Protein 2V8F (pdb70)

B-factor: mean 19.5, std 10.78, range [5.49, 70.51]

Radius of gyration: 21.25 Å; Cα contacts (8 Å, |Δi|>4): 625; chains: 3; bounding box: 48×54×52 Å

InterPro domains:
  IPR005454 Profilin1/2/3, vertebrate [PR01639] (3-19)
  IPR005454 Profilin1/2/3, vertebrate [PR01639] (32-47)
  IPR005454 Profilin1/2/3, vertebrate [PR01639] (53-67)
  IPR005454 Profilin1/2/3, vertebrate [PR01639] (70-83)
  IPR005454 Profilin1/2/3, vertebrate [PR01639] (86-95)
  IPR005454 Profilin1/2/3, vertebrate [PR01639] (114-127)
  IPR005455 Profilin, eukaryotic type [PR00392] (4-13)
  IPR005455 Profilin, eukaryotic type [PR00392] (63-77)
  IPR005455 Profilin, eukaryotic type [PR00392] (109-122)
  IPR005455 Profilin, eukaryotic type [PR00392] (122-139)
  IPR005455 Profilin, eukaryotic type [SM00392] (2-140)
  IPR005455 Profilin, eukaryotic type [cd00148] (3-140)
  IPR027310 Profilin conserved site [PS00414] (1-9)
  IPR036140 Profilin superfamily [SSF55770] (2-140)
  IPR048278 Profilin [PF00235] (3-140)

GO terms:
  GO:2000300 regulation of synaptic vesicle exocytosis (P, IMP)
  GO:0030838 positive regulation of actin filament polymerization (P, IMP)
  GO:0005515 protein binding (F, IPI)
  GO:0005829 cytosol (C, TAS)
  GO:0010633 negative regulation of epithelial cell migration (P, IMP)
  GO:1900028 negative regulation of ruffle assembly (P, IMP)
  GO:0051496 positive regulation of stress fiber assembly (P, IMP)
  GO:0098978 glutamatergic synapse (C, IDA)
  GO:0050804 modulation of chemical synaptic transmission (P, IDA)
  GO:0098885 modification of postsynaptic actin cytoskeleton (P, IDA)
  GO:0099140 presynaptic actin cytoskeleton organization (P, IDA)
  GO:0098685 Schaffer collateral - CA1 synapse (C, IDA)
  GO:0098793 presynapse (C, IDA)
  GO:0098794 postsynapse (C, IDA)
  GO:0099140 presynaptic actin cytoskeleton organization (P, EXP)
  GO:0099171 presynaptic modulation of chemical synaptic transmission (P, IDA)
  GO:0098978 glutamatergic synapse (C, IMP)
  GO:0050804 modulation of chemical synaptic transmission (P, IMP)
  GO:0098885 modification of postsynaptic actin cytoskeleton (P, IMP)
  GO:0099140 presynaptic actin cytoskeleton organization (P, IMP)

CATH classification: 3.30.450.30

Secondary structure (DSSP, 8-state):
-TTHHHHHHHHTT---EEEEEE-SSS-SEEEE-TTSSGGG--HHHHHHHHSS-SSHHHHH-EEETTEEEEEEEEETTSTTT-EEEEEE---SSS---EEEEEE-SSEEEEEEPPTT--HHHHHHHHHHHHHHHHHTT-/-TTHHHHHHHHTT---EEEEEE-SSS-SEEEE-TTSSGGG--HHHHHHHHSS--SHHHHH-EEETTEEEEEEEEETTSTTT-EEEEEEPPSSSPPP-EEEEEE-SSEEEEEEPPTT--HHHHHHHHHHHHHHHHHTT-/-PPPPP--PPPPPPP-

Foldseek 3Di:
DPCVVVFCVLPVVVQAKKFKAFQPPSGGTDDMDPPDLQNQADSVLSCVLDDPDPDVCQVPPGDGSNFGKHWDADCLVPPPQNKTKIKTDDPDHDAIWIWMWHAADTIIIIDIGDGPRDCPVRSVSRRVVNVVVNVVVD/DPCVVVFCVLPPVPQQKKFKAWLPPRGGTPDMDPPDQQNQADSVQSCVLPDPDPPPCQVVPGDTSNFGKHWPDDCLVPPPQNKTKMKTDDDPPPFIWIWMWHAAPTIIIIDIGDGPDDRPVNSVSRRVVSVVVNVVVD/DDDDDDPDDDDDDDDD

Solvent-accessible surface area: 13786 Å² total

Structure (mmCIF, N/CA/C/O backbone):
data_2V8F
#
_entry.id   2V8F
#
_cell.length_a   38.380
_cell.length_b   37.270
_cell.length_c   88.750
_cell.angle_alpha   90.00
_cell.angle_beta   98.58
_cell.angle_gamma   90.00
#
_symmetry.space_group_name_H-M   'P 1 21 1'
#
loop_
_entity.id
_entity.type
_entity.pdbx_description
1 polymer PROFILIN-2
2 polymer 'PROTEIN DIAPHANOUS HOMOLOG 1'
3 non-polymer 'SULFATE ION'
4 non-polymer 'SODIUM ION'
5 non-polymer GLYCEROL
6 non-polymer 'ISOPROPYL ALCOHOL'
7 water water
#
loop_
_atom_site.group_PDB
_atom_site.id
_atom_site.type_symbol
_atom_site.label_atom_id
_atom_site.label_alt_id
_atom_site.label_comp_id
_atom_site.label_asym_id
_atom_site.label_entity_id
_atom_site.label_seq_id
_atom_site.pdbx_PDB_ins_code
_atom_site.Cartn_x
_atom_site.Cartn_y
_atom_site.Cartn_z
_atom_site.occupancy
_atom_site.B_iso_or_equiv
_atom_site.auth_seq_id
_atom_site.auth_comp_id
_atom_site.auth_asym_id
_atom_site.auth_atom_id
_atom_site.pdbx_PDB_model_num
ATOM 1 N N A ALA A 1 2 ? -5.515 -18.410 55.983 0.80 33.05 1 ALA A N 1
ATOM 2 N N B ALA A 1 2 ? -7.601 -19.453 55.233 0.20 27.03 1 ALA A N 1
ATOM 3 C CA A ALA A 1 2 ? -6.924 -18.172 55.736 0.80 30.13 1 ALA A CA 1
ATOM 4 C CA B ALA A 1 2 ? -7.888 -18.448 54.224 0.20 26.57 1 ALA A CA 1
ATOM 5 C C A ALA A 1 2 ? -7.331 -16.722 55.995 0.80 28.65 1 ALA A C 1
ATOM 6 C C B ALA A 1 2 ? -8.969 -17.458 54.668 0.20 25.56 1 ALA A C 1
ATOM 7 O O A ALA A 1 2 ? -6.596 -16.067 56.723 0.80 26.07 1 ALA A O 1
ATOM 8 O O B ALA A 1 2 ? -10.137 -17.613 54.306 0.20 23.97 1 ALA A O 1
ATOM 11 N N . GLY A 1 3 ? -8.520 -16.470 55.428 1.00 26.55 2 GLY A N 1
ATOM 12 C CA . GLY A 1 3 ? -9.262 -15.257 55.751 1.00 23.79 2 GLY A CA 1
ATOM 13 C C . GLY A 1 3 ? -9.603 -15.194 57.215 1.00 19.66 2 GLY A C 1
ATOM 14 O O . GLY A 1 3 ? -9.956 -14.137 57.740 1.00 19.11 2 GLY A O 1
ATOM 15 N N . TRP A 1 4 ? -9.565 -16.317 57.915 1.00 16.55 3 TRP A N 1
ATOM 16 C CA . TRP A 1 4 ? -9.852 -16.237 59.335 1.00 13.51 3 TRP A CA 1
ATOM 17 C C . TRP A 1 4 ? -8.753 -15.491 60.066 1.00 13.01 3 TRP A C 1
ATOM 18 O O . TRP A 1 4 ? -8.959 -15.015 61.189 1.00 14.16 3 TRP A O 1
ATOM 29 N N . GLN A 1 5 ? -7.575 -15.327 59.480 1.00 14.94 4 GLN A N 1
ATOM 30 C CA . GLN A 1 5 ? -6.544 -14.526 60.171 1.00 15.75 4 GLN A CA 1
ATOM 31 C C . GLN A 1 5 ? -6.988 -13.084 60.365 1.00 14.10 4 GLN A C 1
ATOM 32 O O . GLN A 1 5 ? -6.526 -12.437 61.326 1.00 14.32 4 GLN A O 1
ATOM 43 N N . SER A 1 6 ? -7.853 -12.579 59.501 1.00 14.43 5 SER A N 1
ATOM 44 C CA . SER A 1 6 ? -8.370 -11.219 59.706 1.00 15.63 5 SER A CA 1
ATOM 45 C C . SER A 1 6 ? -9.139 -11.079 61.009 1.00 13.41 5 SER A C 1
ATOM 46 O O . SER A 1 6 ? -9.200 -10.003 61.617 1.00 14.96 5 SER A O 1
ATOM 51 N N . TYR A 1 7 ? -9.762 -12.196 61.434 1.00 13.01 6 TYR A N 1
ATOM 52 C CA . TYR A 1 7 ? -10.456 -12.157 62.736 1.00 12.55 6 TYR A CA 1
ATOM 53 C C . TYR A 1 7 ? -9.478 -12.091 63.888 1.00 11.11 6 TYR A C 1
ATOM 54 O O . TYR A 1 7 ? -9.725 -11.381 64.868 1.00 12.59 6 TYR A O 1
ATOM 63 N N . VAL A 1 8 ? -8.386 -12.830 63.777 1.00 11.52 7 VAL A N 1
ATOM 64 C CA . VAL A 1 8 ? -7.306 -12.668 64.755 1.00 10.93 7 VAL A CA 1
ATOM 65 C C . VAL A 1 8 ? -6.811 -11.243 64.769 1.00 11.76 7 VAL A C 1
ATOM 66 O O . VAL A 1 8 ? -6.615 -10.685 65.866 1.00 12.26 7 VAL A O 1
ATOM 70 N N . ASP A 1 9 ? -6.581 -10.688 63.588 1.00 12.28 8 ASP A N 1
ATOM 71 C CA . ASP A 1 9 ? -6.120 -9.284 63.507 1.00 13.71 8 ASP A CA 1
ATOM 72 C C . ASP A 1 9 ? -7.051 -8.350 64.280 1.00 13.62 8 ASP A C 1
ATOM 73 O O . ASP A 1 9 ? -6.628 -7.465 65.001 1.00 14.21 8 ASP A O 1
ATOM 78 N N . ASN A 1 10 ? -8.343 -8.523 64.067 1.00 14.16 9 ASN A N 1
ATOM 79 C CA . ASN A 1 10 ? -9.352 -7.670 64.668 1.00 15.06 9 ASN A CA 1
ATOM 80 C C . ASN A 1 10 ? -9.276 -7.792 66.184 1.00 14.34 9 ASN A C 1
ATOM 81 O O . ASN A 1 10 ? -9.292 -6.811 66.913 1.00 16.32 9 ASN A O 1
ATOM 86 N N . LEU A 1 11 ? -9.135 -9.023 66.663 1.00 12.64 10 LEU A N 1
ATOM 87 C CA . LEU A 1 11 ? -9.115 -9.243 68.120 1.00 13.31 10 LEU A CA 1
ATOM 88 C C . LEU A 1 11 ? -7.858 -8.674 68.752 1.00 14.10 10 LEU A C 1
ATOM 89 O O . LEU A 1 11 ? -7.835 -8.392 69.948 1.00 18.13 10 LEU A O 1
ATOM 94 N N . MET A 1 12 ? -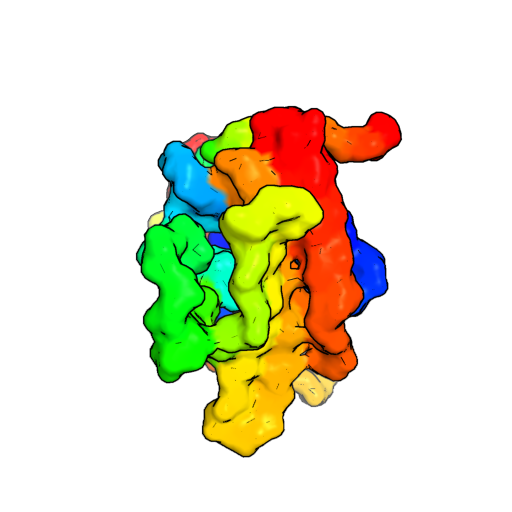6.788 -8.567 67.980 1.00 13.02 11 MET A N 1
ATOM 95 C CA . MET A 1 12 ? -5.516 -8.026 68.444 1.00 13.01 11 MET A CA 1
ATOM 96 C C . MET A 1 12 ? -5.393 -6.509 68.276 1.00 13.20 11 MET A C 1
ATOM 97 O O . MET A 1 12 ? -4.428 -5.938 68.764 1.00 15.13 11 MET A O 1
ATOM 102 N N . CYS A 1 13 ? -6.300 -5.878 67.551 1.00 15.26 12 CYS A N 1
ATOM 103 C CA . CYS A 1 13 ? -5.987 -4.512 67.139 1.00 17.95 12 CYS A CA 1
ATOM 104 C C . CYS A 1 13 ? -5.919 -3.518 68.281 1.00 21.48 12 CYS A C 1
ATOM 105 O O . CYS A 1 13 ? -5.223 -2.514 68.089 1.00 23.92 12 CYS A O 1
ATOM 110 N N . ASP A 1 14 ? -6.599 -3.768 69.397 1.00 20.88 13 ASP A N 1
ATOM 111 C CA . ASP A 1 14 ? -6.643 -2.715 70.425 1.00 24.48 13 ASP A CA 1
ATOM 112 C C . ASP A 1 14 ? -5.412 -2.712 71.319 1.00 24.38 13 ASP A C 1
ATOM 113 O O . ASP A 1 14 ? -5.310 -1.905 72.251 1.00 27.74 13 ASP A O 1
ATOM 118 N N . GLY A 1 15 ? -4.464 -3.605 71.082 1.00 24.92 14 GLY A N 1
ATOM 119 C CA . GLY A 1 15 ? -3.250 -3.705 71.844 1.00 25.92 14 GLY A CA 1
ATOM 120 C C . GLY A 1 15 ? -3.418 -4.325 73.215 1.00 25.51 14 GLY A C 1
ATOM 121 O O . GLY A 1 15 ? -2.436 -4.376 73.972 1.00 29.05 14 GLY A O 1
ATOM 122 N N . CYS A 1 16 ? -4.616 -4.813 73.585 1.00 23.72 15 CYS A N 1
ATOM 123 C CA . CYS A 1 16 ? -4.727 -5.362 74.947 1.00 24.30 15 CYS A CA 1
ATOM 124 C C . CYS A 1 16 ? -4.542 -6.867 75.005 1.00 19.23 15 CYS A C 1
ATOM 125 O O . CYS A 1 16 ? -4.481 -7.398 76.104 1.00 20.68 15 CYS A O 1
ATOM 138 N N . GLN A 1 18 ? -2.459 -10.471 74.028 1.00 15.59 17 GLN A N 1
ATOM 139 C CA . GLN A 1 18 ? -1.215 -11.149 73.732 1.00 16.62 17 GLN A CA 1
ATOM 140 C C . GLN A 1 18 ? -1.377 -12.158 72.605 1.00 14.89 17 GLN A C 1
ATOM 141 O O . GLN A 1 18 ? -0.461 -12.382 71.826 1.00 16.90 17 GLN A O 1
ATOM 152 N N . GLU A 1 19 ? -2.547 -12.758 72.488 1.00 12.77 18 GLU A N 1
ATOM 153 C CA . GLU A 1 19 ? -2.875 -13.671 71.404 1.00 12.50 18 GLU A CA 1
ATOM 154 C C . GLU A 1 19 ? -4.384 -13.819 71.244 1.00 12.11 18 GLU A C 1
ATOM 155 O O . GLU A 1 19 ? -5.145 -13.465 72.151 1.00 13.29 18 GLU A O 1
ATOM 161 N N . ALA A 1 20 ? -4.771 -14.325 70.095 1.00 10.60 19 ALA A N 1
ATOM 162 C CA . ALA A 1 20 ? -6.182 -14.577 69.777 1.00 9.93 19 ALA A CA 1
ATOM 163 C C . ALA A 1 20 ? -6.255 -15.761 68.839 1.00 10.55 19 ALA A C 1
ATOM 164 O O . ALA A 1 20 ? -5.287 -16.114 68.176 1.00 10.73 19 ALA A O 1
ATOM 166 N N . ALA A 1 21 ? -7.422 -16.377 68.779 1.00 9.79 20 ALA A N 1
ATOM 167 C CA . ALA A 1 21 ? -7.616 -17.512 67.905 1.00 9.71 20 ALA A CA 1
ATOM 168 C C . ALA A 1 21 ? -9.089 -17.731 67.569 1.00 9.14 20 ALA A C 1
ATOM 169 O O . ALA A 1 21 ? -9.967 -17.387 68.352 1.00 9.71 20 ALA A O 1
ATOM 171 N N . ILE A 1 22 ? -9.306 -18.312 66.408 1.00 8.79 21 ILE A N 1
ATOM 172 C CA . ILE A 1 22 ? -10.563 -18.871 65.973 1.00 8.60 21 ILE A CA 1
ATOM 173 C C . ILE A 1 22 ? -10.394 -20.364 65.873 1.00 8.16 21 ILE A C 1
ATOM 174 O O . ILE A 1 22 ? -9.489 -20.851 65.197 1.00 8.76 21 ILE A O 1
ATOM 179 N N . VAL A 1 23 ? -11.254 -21.122 66.552 1.00 8.15 22 VAL A N 1
ATOM 180 C CA . VAL A 1 23 ? -11.098 -22.556 66.731 1.00 7.64 22 VAL A CA 1
ATOM 181 C C . VAL A 1 23 ? -12.424 -23.257 66.459 1.00 8.37 22 VAL A C 1
ATOM 182 O O . VAL A 1 23 ? -13.404 -22.972 67.159 1.00 9.72 22 VAL A O 1
ATOM 186 N N . GLY A 1 24 ? -12.498 -24.176 65.495 1.00 8.83 23 GLY A N 1
ATOM 187 C CA . GLY A 1 24 ? -13.699 -24.925 65.296 1.00 8.52 23 GLY A CA 1
ATOM 188 C C . GLY A 1 24 ? -13.921 -25.879 66.485 1.00 8.34 23 GLY A C 1
ATOM 189 O O . GLY A 1 24 ? -12.970 -26.390 67.047 1.00 9.76 23 GLY A O 1
ATOM 190 N N . TYR A 1 25 ? -15.211 -26.149 66.750 1.00 8.73 24 TYR A N 1
ATOM 191 C CA . TYR A 1 25 ? -15.477 -27.113 67.816 1.00 9.63 24 TYR A CA 1
ATOM 192 C C . TYR A 1 25 ? -16.438 -28.227 67.389 1.00 9.97 24 TYR A C 1
ATOM 193 O O . TYR A 1 25 ? -16.820 -29.040 68.243 1.00 10.60 24 TYR A O 1
ATOM 202 N N . CYS A 1 26 ? -16.815 -28.261 66.122 1.00 8.41 25 CYS A N 1
ATOM 203 C CA . CYS A 1 26 ? -17.785 -29.229 65.610 1.00 9.45 25 CYS A CA 1
ATOM 204 C C . CYS A 1 26 ? -17.082 -30.309 64.788 1.00 8.91 25 CYS A C 1
ATOM 205 O O . CYS A 1 26 ? -16.379 -31.161 65.361 1.00 11.99 25 CYS A O 1
ATOM 208 N N . ASP A 1 27 ? -17.241 -30.325 63.467 1.00 9.69 26 ASP A N 1
ATOM 209 C CA . ASP A 1 27 ? -16.547 -31.316 62.643 1.00 10.79 26 ASP A CA 1
ATOM 210 C C . ASP A 1 27 ? -15.091 -30.897 62.449 1.00 10.22 26 ASP A C 1
ATOM 211 O O . ASP A 1 27 ? -14.211 -31.736 62.580 1.00 12.39 26 ASP A O 1
ATOM 216 N N . ALA A 1 28 ? -14.862 -29.643 62.115 1.00 9.94 27 ALA A N 1
ATOM 217 C CA . ALA A 1 28 ? -13.515 -29.097 61.873 1.00 9.87 27 ALA A CA 1
ATOM 218 C C . ALA A 1 28 ? -12.977 -28.654 63.234 1.00 9.05 27 ALA A C 1
ATOM 219 O O . ALA A 1 28 ? -12.725 -27.484 63.456 1.00 8.98 27 ALA A O 1
ATOM 221 N N . LYS A 1 29 ? -12.841 -29.615 64.119 1.00 10.29 28 LYS A N 1
ATOM 222 C CA . LYS A 1 29 ? -12.573 -29.417 65.531 1.00 9.82 28 LYS A CA 1
ATOM 223 C C . LYS A 1 29 ? -11.047 -29.305 65.738 1.00 8.94 28 LYS A C 1
ATOM 224 O O . LYS A 1 29 ? -10.363 -30.243 66.102 1.00 10.91 28 LYS A O 1
ATOM 230 N N . TYR A 1 30 ? -10.565 -28.122 65.449 1.00 9.19 29 TYR A N 1
ATOM 231 C CA . TYR A 1 30 ? -9.129 -27.798 65.483 1.00 8.46 29 TYR A CA 1
ATOM 232 C C . TYR A 1 30 ? -9.001 -26.295 65.272 1.00 7.92 29 TYR A C 1
ATOM 233 O O . TYR A 1 30 ? -9.915 -25.593 64.902 1.00 8.85 29 TYR A O 1
ATOM 242 N N . VAL A 1 31 ? -7.823 -25.778 65.514 1.00 8.67 30 VAL A N 1
ATOM 243 C CA . VAL A 1 31 ? -7.510 -24.376 65.319 1.00 7.96 30 VAL A CA 1
ATOM 244 C C . VAL A 1 31 ? -7.681 -24.013 63.842 1.00 8.11 30 VAL A C 1
ATOM 245 O O . VAL A 1 31 ? -7.148 -24.677 62.962 1.00 9.43 30 VAL A O 1
ATOM 249 N N . TRP A 1 32 ? -8.411 -22.896 63.584 1.00 8.79 31 TRP A N 1
ATOM 250 C CA . TRP A 1 32 ? -8.543 -22.384 62.255 1.00 8.45 31 TRP A CA 1
ATOM 251 C C . TRP A 1 32 ? -7.556 -21.257 61.963 1.00 8.53 31 TRP A C 1
ATOM 252 O O . TRP A 1 32 ? -7.033 -21.191 60.888 1.00 10.66 31 TRP A O 1
ATOM 263 N N . ALA A 1 33 ? -7.361 -20.403 62.936 1.00 9.32 32 ALA A N 1
ATOM 264 C CA . ALA A 1 33 ? -6.390 -19.292 62.795 1.00 8.83 32 ALA A CA 1
ATOM 265 C C . ALA A 1 33 ? -5.986 -18.919 64.226 1.00 9.25 32 ALA A C 1
ATOM 266 O O . ALA A 1 33 ? -6.812 -18.910 65.131 1.00 10.84 32 ALA A O 1
ATOM 268 N N . ALA A 1 34 ? -4.734 -18.583 64.428 1.00 9.43 33 ALA A N 1
ATOM 269 C CA . ALA A 1 34 ? -4.257 -18.147 65.722 1.00 9.07 33 ALA A CA 1
ATOM 270 C C . ALA A 1 34 ? -3.003 -17.294 65.609 1.00 9.41 33 ALA A C 1
ATOM 271 O O . ALA A 1 34 ? -2.266 -17.411 64.636 1.00 11.51 33 ALA A O 1
ATOM 273 N N . THR A 1 35 ? -2.767 -16.472 66.596 1.00 9.84 34 THR A N 1
ATOM 274 C CA . THR A 1 35 ? -1.488 -15.782 66.768 1.00 10.79 34 THR A CA 1
ATOM 275 C C . THR A 1 35 ? -0.344 -16.769 66.742 1.00 11.83 34 THR A C 1
ATOM 276 O O . THR A 1 35 ? -0.404 -17.778 67.409 1.00 13.50 34 THR A O 1
ATOM 280 N N . ALA A 1 36 ? 0.685 -16.529 65.946 1.00 15.00 35 ALA A N 1
ATOM 281 C CA . ALA A 1 36 ? 1.844 -17.411 65.888 1.00 20.64 35 ALA A CA 1
ATOM 282 C C . ALA A 1 36 ? 2.613 -17.305 67.193 1.00 21.94 35 ALA A C 1
ATOM 283 O O . ALA A 1 36 ? 2.745 -16.177 67.699 1.00 22.75 35 ALA A O 1
ATOM 285 N N . GLY A 1 37 ? 3.059 -18.418 67.725 1.00 24.38 36 GLY A N 1
ATOM 286 C CA . GLY A 1 37 ? 4.044 -18.445 68.796 1.00 26.92 36 GLY A CA 1
ATOM 287 C C . GLY A 1 37 ? 3.404 -18.448 70.171 1.00 30.92 36 GLY A C 1
ATOM 288 O O . GLY A 1 37 ? 4.165 -18.454 71.140 1.00 36.84 36 GLY A O 1
ATOM 289 N N . GLY A 1 38 ? 2.082 -18.432 70.169 1.00 28.75 37 GLY A N 1
ATOM 290 C CA . GLY A 1 38 ? 1.263 -18.474 71.358 1.00 28.26 37 GLY A CA 1
ATOM 291 C C . GLY A 1 38 ? 0.890 -19.887 71.770 1.00 24.36 37 GLY A C 1
ATOM 292 O O . GLY A 1 38 ? 1.238 -20.863 71.086 1.00 30.44 37 GLY A O 1
ATOM 293 N N . VAL A 1 39 ? 0.218 -19.966 72.912 1.00 18.64 38 VAL A N 1
ATOM 294 C CA . VAL A 1 39 ? -0.295 -21.284 73.280 1.00 18.71 38 VAL A CA 1
ATOM 295 C C . VAL A 1 39 ? -1.527 -21.652 72.462 1.00 15.07 38 VAL A C 1
ATOM 296 O O . VAL A 1 39 ? -1.758 -22.835 72.253 1.00 15.83 38 VAL A O 1
ATOM 300 N N . PHE A 1 40 ? -2.251 -20.662 71.979 1.00 13.43 39 PHE A N 1
ATOM 301 C CA . PHE A 1 40 ? -3.489 -20.964 71.270 1.00 12.47 39 PHE A CA 1
ATOM 302 C C . PHE A 1 40 ? -3.257 -21.754 69.977 1.00 12.63 39 PHE A C 1
ATOM 303 O O . PHE A 1 40 ? -4.064 -22.575 69.586 1.00 13.36 39 PHE A O 1
ATOM 311 N N . GLN A 1 41 ? -2.130 -21.483 69.345 1.00 14.30 40 GLN A N 1
ATOM 312 C CA . GLN A 1 41 ? -1.861 -22.184 68.101 1.00 16.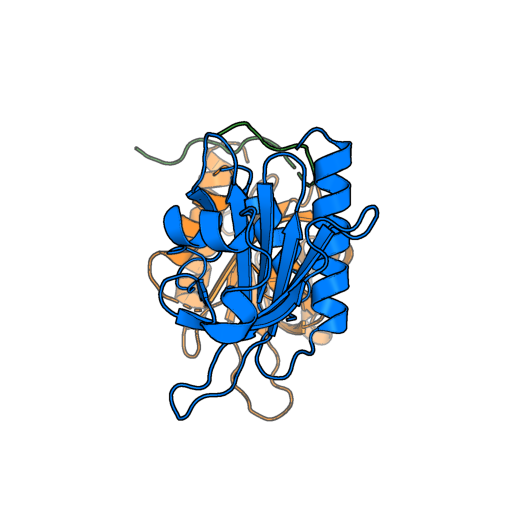16 40 GLN A CA 1
ATOM 313 C C . GLN A 1 41 ? -1.717 -23.670 68.322 1.00 12.39 40 GLN A C 1
ATOM 314 O O . GLN A 1 41 ? -1.852 -24.427 67.335 1.00 12.44 40 GLN A O 1
ATOM 325 N N . SER A 1 42 ? -1.409 -24.143 69.539 1.00 12.25 41 SER A N 1
ATOM 326 C CA . SER A 1 42 ? -1.302 -25.567 69.808 1.00 11.42 41 SER A CA 1
ATOM 327 C C . SER A 1 42 ? -2.487 -26.129 70.586 1.00 12.06 41 SER A C 1
ATOM 328 O O . SER A 1 42 ? -2.364 -27.250 71.083 1.00 12.26 41 SER A O 1
ATOM 333 N N . ILE A 1 43 ? -3.620 -25.446 70.599 1.00 11.66 42 ILE A N 1
ATOM 334 C CA . ILE A 1 43 ? -4.808 -26.087 71.168 1.00 11.73 42 ILE A CA 1
ATOM 335 C C . ILE A 1 43 ? -5.098 -27.360 70.391 1.00 11.45 42 ILE A C 1
ATOM 336 O O . ILE A 1 43 ? -4.991 -27.414 69.167 1.00 11.67 42 ILE A O 1
ATOM 341 N N . THR A 1 44 ? -5.498 -28.414 71.088 1.00 12.66 43 THR A N 1
ATOM 342 C CA . THR A 1 44 ? -5.788 -29.725 70.542 1.00 13.61 43 THR A CA 1
ATOM 343 C C . THR A 1 44 ? -7.268 -30.072 70.532 1.00 12.18 43 THR A C 1
ATOM 344 O O . THR A 1 44 ? -8.029 -29.496 71.321 1.00 12.27 43 THR A O 1
ATOM 348 N N . PRO A 1 45 ? -7.669 -31.018 69.691 1.00 13.19 44 PRO A N 1
ATOM 349 C CA . PRO A 1 45 ? -9.069 -31.467 69.756 1.00 13.61 44 PRO A CA 1
ATOM 350 C C . PRO A 1 45 ? -9.539 -31.918 71.134 1.00 14.37 44 PRO A C 1
ATOM 351 O O . PRO A 1 45 ? -10.668 -31.573 71.480 1.00 14.10 44 PRO A O 1
ATOM 355 N N . VAL A 1 46 ? -8.721 -32.638 71.896 1.00 15.65 45 VAL A N 1
ATOM 356 C CA . VAL A 1 46 ? -9.182 -33.026 73.224 1.00 15.77 45 VAL A CA 1
ATOM 357 C C . VAL A 1 46 ? -9.309 -31.810 74.140 1.00 15.09 45 VAL A C 1
ATOM 358 O O . VAL A 1 46 ? -10.237 -31.780 74.968 1.00 14.48 45 VAL A O 1
ATOM 365 N N . GLU A 1 47 ? -8.459 -30.798 73.986 1.00 13.93 46 GLU A N 1
ATOM 366 C CA . GLU A 1 47 ? -8.685 -29.594 74.753 1.00 12.69 46 GLU A CA 1
ATOM 367 C C . GLU A 1 47 ? -9.943 -28.850 74.371 1.00 11.93 46 GLU A C 1
ATOM 368 O O . GLU A 1 47 ? -10.638 -28.318 75.232 1.00 13.35 46 GLU A O 1
ATOM 374 N N . ILE A 1 48 ? -10.271 -28.821 73.086 1.00 11.29 47 ILE A N 1
ATOM 375 C CA . ILE A 1 48 ? -11.542 -28.269 72.639 1.00 10.93 47 ILE A CA 1
ATOM 376 C C . ILE A 1 48 ? -12.737 -29.018 73.236 1.00 11.96 47 ILE A C 1
ATOM 377 O O . ILE A 1 48 ? -13.701 -28.401 73.724 1.00 12.23 47 ILE A O 1
ATOM 382 N N . ASP A 1 49 ? -12.701 -30.356 73.216 1.00 12.49 48 ASP A N 1
ATOM 383 C CA . ASP A 1 49 ? -13.766 -31.167 73.788 1.00 13.98 48 ASP A CA 1
ATOM 384 C C . ASP A 1 49 ? -13.965 -30.774 75.255 1.00 14.86 48 ASP A C 1
ATOM 385 O O . ASP A 1 49 ? -15.104 -30.752 75.730 1.00 14.81 48 ASP A O 1
ATOM 390 N N . MET A 1 50 ? -12.885 -30.504 75.992 1.00 14.27 49 MET A N 1
ATOM 391 C CA . MET A 1 50 ? -13.036 -30.140 77.413 1.00 14.92 49 MET A CA 1
ATOM 392 C C . MET A 1 50 ? -13.768 -28.805 77.538 1.00 14.09 49 MET A C 1
ATOM 393 O O . MET A 1 50 ? -14.616 -28.628 78.400 1.00 15.15 49 MET A O 1
ATOM 398 N N . ILE A 1 51 ? -13.413 -27.852 76.688 1.00 12.53 50 ILE A N 1
ATOM 399 C CA . ILE A 1 51 ? -14.073 -26.549 76.720 1.00 13.69 50 ILE A CA 1
ATOM 400 C C . ILE A 1 51 ? -15.562 -26.680 76.397 1.00 12.80 50 ILE A C 1
ATOM 401 O O . ILE A 1 51 ? -16.363 -26.012 77.061 1.00 13.05 50 ILE A O 1
ATOM 406 N N . VAL A 1 52 ? -15.951 -27.459 75.421 1.00 11.68 51 VAL A N 1
ATOM 407 C CA . VAL A 1 52 ? -17.337 -27.463 74.950 1.00 11.40 51 VAL A CA 1
ATOM 408 C C . VAL A 1 52 ? -18.197 -28.621 75.429 1.00 13.29 51 VAL A C 1
ATOM 409 O O . VAL A 1 52 ? -19.372 -28.702 75.060 1.00 14.72 51 VAL A O 1
ATOM 413 N N . GLY A 1 53 ? -17.639 -29.574 76.174 1.00 15.80 52 GLY A N 1
ATOM 414 C CA . GLY A 1 53 ? -18.343 -30.819 76.445 1.00 16.95 52 GLY A CA 1
ATOM 415 C C . GLY A 1 53 ? -19.447 -30.724 77.462 1.00 17.92 52 GLY A C 1
ATOM 416 O O . GLY A 1 53 ? -19.699 -29.705 78.083 1.00 18.03 52 GLY A O 1
ATOM 417 N N . LYS A 1 54 ? -20.090 -31.869 77.613 1.00 19.94 53 LYS A N 1
ATOM 418 C CA . LYS A 1 54 ? -21.273 -31.938 78.470 1.00 21.45 53 LYS A CA 1
ATOM 419 C C . LYS A 1 54 ? -20.944 -31.758 79.935 1.00 19.89 53 LYS A C 1
ATOM 420 O O . LYS A 1 54 ? -21.765 -31.276 80.711 1.00 22.24 53 LYS A O 1
ATOM 431 N N . ASP A 1 55 ? -19.755 -32.175 80.304 1.00 19.07 54 ASP A N 1
ATOM 432 C CA . ASP A 1 55 ? -19.379 -32.010 81.705 1.00 19.32 54 ASP A CA 1
ATOM 433 C C . ASP A 1 55 ? -18.930 -30.592 81.970 1.00 17.59 54 ASP A C 1
ATOM 434 O O . ASP A 1 55 ? -17.891 -30.118 81.498 1.00 18.27 54 ASP A O 1
ATOM 439 N N . ARG A 1 56 ? -19.723 -29.844 82.745 1.00 17.62 55 ARG A N 1
ATOM 440 C CA . ARG A 1 56 ? -19.475 -28.447 83.044 1.00 18.74 55 ARG A CA 1
ATOM 441 C C . ARG A 1 56 ? -18.945 -28.326 84.477 1.00 17.71 55 ARG A C 1
ATOM 442 O O . ARG A 1 56 ? -18.977 -27.228 85.016 1.00 19.28 55 ARG A O 1
ATOM 450 N N . GLU A 1 57 ? -18.490 -29.444 85.043 1.00 18.47 56 GLU A N 1
ATOM 451 C CA . GLU A 1 57 ? -18.034 -29.459 86.432 1.00 19.31 56 GLU A CA 1
ATOM 452 C C . GLU A 1 57 ? -16.576 -29.843 86.590 1.00 17.94 56 GLU A C 1
ATOM 453 O O . GLU A 1 57 ? -15.828 -29.299 87.405 1.00 19.06 56 GLU A O 1
ATOM 459 N N . GLY A 1 58 ? -16.123 -30.841 85.836 1.00 18.66 57 GLY A N 1
ATOM 460 C CA . GLY A 1 58 ? -14.799 -31.382 86.017 1.00 20.33 57 GLY A CA 1
ATOM 461 C C . GLY A 1 58 ? -13.687 -30.360 85.929 1.00 19.33 57 GLY A C 1
ATOM 462 O O . GLY A 1 58 ? -12.723 -30.445 86.701 1.00 21.46 57 GLY A O 1
ATOM 463 N N . PHE A 1 59 ? -13.819 -29.439 84.976 1.00 18.66 58 PHE A N 1
ATOM 464 C CA . PHE A 1 59 ? -12.728 -28.481 84.811 1.00 20.15 58 PHE A CA 1
ATOM 465 C C . PHE A 1 59 ? -12.610 -27.567 86.020 1.00 19.26 58 PHE A C 1
ATOM 466 O O . PHE A 1 59 ? -11.553 -26.940 86.142 1.00 19.41 58 PHE A O 1
ATOM 474 N N . PHE A 1 60 ? -13.586 -27.502 86.917 1.00 19.00 59 PHE A N 1
ATOM 475 C CA . PHE A 1 60 ? -13.438 -26.647 88.087 1.00 20.42 59 PHE A CA 1
ATOM 476 C C . PHE A 1 60 ? -12.525 -27.344 89.082 1.00 21.35 59 PHE A C 1
ATOM 477 O O . PHE A 1 60 ? -11.793 -26.734 89.852 1.00 24.27 59 PHE A O 1
ATOM 485 N N . THR A 1 61 ? -12.591 -28.678 89.025 1.00 20.48 60 THR A N 1
ATOM 486 C CA . THR A 1 61 ? -11.825 -29.510 89.918 1.00 22.98 60 THR A CA 1
ATOM 487 C C . THR A 1 61 ? -10.435 -29.840 89.404 1.00 21.77 60 THR A C 1
ATOM 488 O O . THR A 1 61 ? -9.388 -29.982 90.059 1.00 24.62 60 THR A O 1
ATOM 492 N N . ASN A 1 62 ? -10.348 -30.046 88.077 1.00 20.73 61 ASN A N 1
ATOM 493 C CA . ASN A 1 62 ? -9.165 -30.641 87.469 1.00 22.79 61 ASN A CA 1
ATOM 494 C C . ASN A 1 62 ? -8.391 -29.619 86.633 1.00 23.88 61 ASN A C 1
ATOM 495 O O . ASN A 1 62 ? -7.288 -29.906 86.159 1.00 26.47 61 ASN A O 1
ATOM 500 N N . GLY A 1 63 ? -8.957 -28.429 86.457 1.00 21.03 62 GLY A N 1
ATOM 501 C CA . GLY A 1 63 ? -8.449 -27.394 85.564 1.00 19.74 62 GLY A CA 1
ATOM 502 C C . GLY A 1 63 ? -8.632 -27.853 84.129 1.00 18.57 62 GLY A C 1
ATOM 503 O O . GLY A 1 63 ? -9.266 -28.859 83.868 1.00 19.38 62 GLY A O 1
ATOM 504 N N . LEU A 1 64 ? -8.018 -27.119 83.212 1.00 17.61 63 LEU A N 1
ATOM 505 C CA . LEU A 1 64 ? -7.938 -27.572 81.840 1.00 16.83 63 LEU A CA 1
ATOM 506 C C . LEU A 1 64 ? -6.638 -27.054 81.252 1.00 16.68 63 LEU A C 1
ATOM 507 O O . LEU A 1 64 ? -5.988 -26.180 81.840 1.00 18.45 63 LEU A O 1
ATOM 512 N N . THR A 1 65 ? -6.292 -27.523 80.065 1.00 16.31 64 THR A N 1
ATOM 513 C CA . THR A 1 65 ? -5.111 -26.936 79.396 1.00 15.33 64 THR A CA 1
ATOM 514 C C . THR A 1 65 ? -5.512 -26.321 78.066 1.00 13.36 64 THR A C 1
ATOM 515 O O . THR A 1 65 ? -6.500 -26.717 77.447 1.00 13.86 64 THR A O 1
ATOM 519 N N . LEU A 1 66 ? -4.734 -25.350 77.610 1.00 14.25 65 LEU A N 1
ATOM 520 C CA . LEU A 1 66 ? -4.842 -24.757 76.288 1.00 13.78 65 LEU A CA 1
ATOM 521 C C . LEU A 1 66 ? -3.423 -24.801 75.758 1.00 13.84 65 LEU A C 1
ATOM 522 O O . LEU A 1 66 ? -2.513 -24.200 76.327 1.00 15.94 65 LEU A O 1
ATOM 527 N N . GLY A 1 67 ? -3.220 -25.502 74.647 1.00 14.19 66 GLY A N 1
ATOM 528 C CA . GLY A 1 67 ? -1.877 -25.589 74.109 1.00 14.25 66 GLY A CA 1
ATOM 529 C C . GLY A 1 67 ? -0.955 -26.188 75.152 1.00 15.86 66 GLY A C 1
ATOM 530 O O . GLY A 1 67 ? 0.207 -25.818 75.185 1.00 17.34 66 GLY A O 1
ATOM 531 N N . ALA A 1 68 ? -1.432 -27.113 75.970 1.00 16.00 67 ALA A N 1
ATOM 532 C CA . ALA A 1 68 ? -0.732 -27.798 77.042 1.00 18.77 67 ALA A CA 1
ATOM 533 C C . ALA A 1 68 ? -0.392 -26.890 78.236 1.00 19.30 67 ALA A C 1
ATOM 534 O O . ALA A 1 68 ? 0.224 -27.349 79.204 1.00 23.34 67 ALA A O 1
ATOM 536 N N . LYS A 1 69 ? -0.816 -25.631 78.130 1.00 18.89 68 LYS A N 1
ATOM 537 C CA . LYS A 1 69 ? -0.618 -24.735 79.275 1.00 17.78 68 LYS A CA 1
ATOM 538 C C . LYS A 1 69 ? -1.726 -24.936 80.313 1.00 18.73 68 LYS A C 1
ATOM 539 O O . LYS A 1 69 ? -2.905 -24.847 79.940 1.00 17.12 68 LYS A O 1
ATOM 545 N N . LYS A 1 70 ? -1.371 -25.204 81.560 1.00 18.68 69 LYS A N 1
ATOM 546 C CA . LYS A 1 70 ? -2.374 -25.336 82.637 1.00 20.08 69 LYS A CA 1
ATOM 547 C C . LYS A 1 70 ? -3.081 -24.034 82.930 1.00 18.80 69 LYS A C 1
ATOM 548 O O . LYS A 1 70 ? -2.442 -22.991 83.042 1.00 21.00 69 LYS A O 1
ATOM 554 N N . CYS A 1 71 ? -4.395 -24.113 83.010 1.00 16.16 70 CYS A N 1
ATOM 555 C CA . CYS A 1 71 ? -5.282 -23.012 83.297 1.00 15.50 70 CYS A CA 1
ATOM 556 C C . CYS A 1 71 ? -6.336 -23.429 84.311 1.00 16.69 70 CYS A C 1
ATOM 557 O O . CYS A 1 71 ? -6.600 -24.620 84.558 1.00 17.23 70 CYS A O 1
ATOM 560 N N . SER A 1 72 ? -6.974 -22.414 84.869 1.00 18.63 71 SER A N 1
ATOM 561 C CA . SER A 1 72 ? -8.117 -22.454 85.752 1.00 19.66 71 SER A CA 1
ATOM 562 C C . SER A 1 72 ? -9.364 -21.884 85.071 1.00 18.22 71 SER A C 1
ATOM 563 O O . SER A 1 72 ? -9.268 -20.931 84.305 1.00 19.19 71 SER A O 1
ATOM 566 N N . VAL A 1 73 ? -10.520 -22.449 85.363 1.00 17.42 72 VAL A N 1
ATOM 567 C CA . VAL A 1 73 ? -11.799 -21.918 84.914 1.00 16.46 72 VAL A CA 1
ATOM 568 C C . VAL A 1 73 ? -12.350 -20.972 85.984 1.00 16.26 72 VAL A C 1
ATOM 569 O O . VAL A 1 73 ? -12.522 -21.331 87.143 1.00 19.61 72 VAL A O 1
ATOM 573 N N . ILE A 1 74 ? -12.574 -19.747 85.574 1.00 16.27 73 ILE A N 1
ATOM 574 C CA . ILE A 1 74 ? -13.069 -18.710 86.464 1.00 18.31 73 ILE A CA 1
ATOM 575 C C . ILE A 1 74 ? -14.587 -18.556 86.422 1.00 20.07 73 ILE A C 1
ATOM 576 O O . ILE A 1 74 ? -15.114 -18.316 87.494 1.00 23.01 73 ILE A O 1
ATOM 581 N N . ARG A 1 75 ? -15.164 -18.675 85.249 1.00 17.70 74 ARG A N 1
ATOM 582 C CA . ARG A 1 75 ? -16.622 -18.586 85.101 1.00 18.96 74 ARG A CA 1
ATOM 583 C C . ARG A 1 75 ? -16.990 -19.362 83.852 1.00 18.41 74 ARG A C 1
ATOM 584 O O . ARG A 1 75 ? -16.287 -19.215 82.840 1.00 18.33 74 ARG A O 1
ATOM 599 N N . ASP A 1 76 ? -18.040 -20.144 83.955 1.00 17.44 75 ASP A N 1
ATOM 600 C CA . ASP A 1 76 ? -18.546 -20.898 82.819 1.00 15.79 75 ASP A CA 1
ATOM 601 C C . ASP A 1 76 ? -19.968 -20.460 82.469 1.00 15.30 75 ASP A C 1
ATOM 602 O O . ASP A 1 76 ? -20.866 -20.821 83.245 1.00 18.50 75 ASP A O 1
ATOM 607 N N . SER A 1 77 ? -20.145 -19.749 81.401 1.00 15.75 76 SER A N 1
ATOM 608 C CA . SER A 1 77 ? -21.446 -19.367 80.848 1.00 17.24 76 SER A CA 1
ATOM 609 C C . SER A 1 77 ? -21.554 -19.834 79.403 1.00 15.47 76 SER A C 1
ATOM 610 O O . SER A 1 77 ? -22.261 -19.211 78.596 1.00 15.70 76 SER A O 1
ATOM 613 N N . LEU A 1 78 ? -20.812 -20.887 79.047 1.00 14.71 77 LEU A N 1
ATOM 614 C CA . LEU A 1 78 ? -20.662 -21.222 77.629 1.00 13.79 77 LEU A CA 1
ATOM 615 C C . LEU A 1 78 ? -21.977 -21.621 76.945 1.00 13.34 77 LEU A C 1
ATOM 616 O O . LEU A 1 78 ? -22.158 -21.393 75.762 1.00 14.94 77 LEU A O 1
ATOM 621 N N . TYR A 1 79 ? -22.861 -22.178 77.780 1.00 15.32 78 TYR A N 1
ATOM 622 C CA . TYR A 1 79 ? -24.179 -22.611 77.331 1.00 17.29 78 TYR A CA 1
ATOM 623 C C . TYR A 1 79 ? -25.300 -21.810 78.006 1.00 19.30 78 TYR A C 1
ATOM 624 O O . TYR A 1 79 ? -26.381 -22.346 78.127 1.00 24.53 78 TYR A O 1
ATOM 633 N N . VAL A 1 80 ? -25.026 -20.577 78.408 1.00 18.78 79 VAL A N 1
ATOM 634 C CA . VAL A 1 80 ? -25.968 -19.610 78.953 1.00 21.01 79 VAL A CA 1
ATOM 635 C C . VAL A 1 80 ? -26.430 -18.736 77.783 1.00 22.92 79 VAL A C 1
ATOM 636 O O . VAL A 1 80 ? -25.663 -18.067 77.101 1.00 21.93 79 VAL A O 1
ATOM 640 N N . ASP A 1 81 ? -27.751 -18.824 77.564 1.00 26.44 80 ASP A N 1
ATOM 641 C CA . ASP A 1 81 ? -28.256 -18.131 76.396 1.00 29.87 80 ASP A CA 1
ATOM 642 C C . ASP A 1 81 ? -27.993 -16.638 76.525 1.00 27.71 80 ASP A C 1
ATOM 643 O O . ASP A 1 81 ? -28.138 -16.046 77.599 1.00 28.84 80 ASP A O 1
ATOM 648 N N . GLY A 1 82 ? -27.573 -16.053 75.411 1.00 27.25 81 GLY A N 1
ATOM 649 C CA . GLY A 1 82 ? -27.354 -14.611 75.409 1.00 28.52 81 GLY A CA 1
ATOM 650 C C . GLY A 1 82 ? -26.022 -14.236 76.002 1.00 27.72 81 GLY A C 1
ATOM 651 O O . GLY A 1 82 ? -25.694 -13.071 76.206 1.00 30.58 81 GLY A O 1
ATOM 652 N N . ASP A 1 83 ? -25.228 -15.255 76.314 1.00 22.03 82 ASP A N 1
ATOM 653 C CA . ASP A 1 83 ? -23.898 -14.979 76.884 1.00 19.14 82 ASP A CA 1
ATOM 654 C C . ASP A 1 83 ? -22.881 -15.810 76.104 1.00 15.39 82 ASP A C 1
ATOM 655 O O . ASP A 1 83 ? -22.094 -15.288 75.305 1.00 16.67 82 ASP A O 1
ATOM 660 N N . CYS A 1 84 ? -22.847 -17.113 76.333 1.00 14.74 83 CYS A N 1
ATOM 661 C CA . CYS A 1 84 ? -22.040 -18.030 75.558 1.00 14.63 83 CYS A CA 1
ATOM 662 C C . CYS A 1 84 ? -20.529 -17.754 75.703 1.00 14.31 83 CYS A C 1
ATOM 663 O O . CYS A 1 84 ? -19.785 -17.888 74.740 1.00 14.15 83 CYS A O 1
ATOM 666 N N . THR A 1 85 ? -20.089 -17.387 76.900 1.00 13.53 84 THR A N 1
ATOM 667 C CA . THR A 1 85 ? -18.704 -17.145 77.182 1.00 13.56 84 THR A CA 1
ATOM 668 C C . THR A 1 85 ? -18.240 -18.028 78.321 1.00 13.29 84 THR A C 1
ATOM 669 O O . THR A 1 85 ? -19.000 -18.494 79.165 1.00 14.83 84 THR A O 1
ATOM 673 N N . MET A 1 86 ? -16.901 -18.177 78.397 1.00 14.35 85 MET A N 1
ATOM 674 C CA . MET A 1 86 ? -16.235 -18.664 79.581 1.00 15.57 85 MET A CA 1
ATOM 675 C C . MET A 1 86 ? -15.006 -17.791 79.837 1.00 15.73 85 MET A C 1
ATOM 676 O O . MET A 1 86 ? -14.368 -17.346 78.891 1.00 18.19 85 MET A O 1
ATOM 681 N N . ASP A 1 87 ? -14.715 -17.617 81.096 1.00 16.24 86 ASP A N 1
ATOM 682 C CA . ASP A 1 87 ? -13.540 -16.913 81.556 1.00 17.25 86 ASP A CA 1
ATOM 683 C C . ASP A 1 87 ? -12.573 -17.895 82.183 1.00 17.52 86 ASP A C 1
ATOM 684 O O . ASP A 1 87 ? -12.929 -18.732 83.014 1.00 17.32 86 ASP A O 1
ATOM 689 N N . ILE A 1 88 ? -11.314 -17.753 81.735 1.00 15.98 87 ILE A N 1
ATOM 690 C CA . ILE A 1 88 ? -10.247 -18.654 82.121 1.00 15.40 87 ILE A CA 1
ATOM 691 C C . ILE A 1 88 ? -9.028 -17.858 82.580 1.00 13.83 87 ILE A C 1
ATOM 692 O O . ILE A 1 88 ? -8.900 -16.677 82.231 1.00 16.30 87 ILE A O 1
ATOM 697 N N . ARG A 1 89 ? -8.117 -18.474 83.292 1.00 17.08 88 ARG A N 1
ATOM 698 C CA . ARG A 1 89 ? -6.859 -17.781 83.652 1.00 16.93 88 ARG A CA 1
ATOM 699 C C . ARG A 1 89 ? -5.727 -18.776 83.602 1.00 17.78 88 ARG A C 1
ATOM 700 O O . ARG A 1 89 ? -5.884 -19.906 84.052 1.00 17.88 88 ARG A O 1
ATOM 708 N N . THR A 1 90 ? -4.589 -18.378 83.018 1.00 17.72 89 THR A N 1
ATOM 709 C CA . THR A 1 90 ? -3.460 -19.321 83.062 1.00 17.39 89 THR A CA 1
ATOM 710 C C . THR A 1 90 ? -3.026 -19.510 84.503 1.00 21.14 89 THR A C 1
ATOM 711 O O . THR A 1 90 ? -3.193 -18.615 85.352 1.00 22.14 89 THR A O 1
ATOM 715 N N . LYS A 1 91 ? -2.444 -20.672 84.786 1.00 21.56 90 LYS A N 1
ATOM 716 C CA . LYS A 1 91 ? -1.723 -20.929 86.057 1.00 26.83 90 LYS A CA 1
ATOM 717 C C . LYS A 1 91 ? -0.262 -20.504 86.021 1.00 32.99 90 LYS A C 1
ATOM 718 O O . LYS A 1 91 ? 0.388 -20.634 85.050 1.00 33.91 90 LYS A O 1
ATOM 724 N N . SER A 1 92 ? 0.211 -19.953 87.130 1.00 37.32 91 SER A N 1
ATOM 725 C CA . SER A 1 92 ? 1.571 -19.456 87.238 1.00 43.83 91 SER A CA 1
ATOM 726 C C . SER A 1 92 ? 2.530 -20.571 87.606 1.00 49.35 91 SER A C 1
ATOM 727 O O . SER A 1 92 ? 2.451 -21.111 88.616 1.00 47.31 91 SER A O 1
ATOM 730 N N . GLN A 1 93 ? 3.365 -20.969 86.686 1.00 57.22 92 GLN A N 1
ATOM 731 C CA . GLN A 1 93 ? 4.089 -22.216 86.833 1.00 63.30 92 GLN A CA 1
ATOM 732 C C . GLN A 1 93 ? 5.017 -22.021 88.005 1.00 66.30 92 GLN A C 1
ATOM 733 O O . GLN A 1 93 ? 5.180 -22.894 88.848 1.00 68.06 92 GLN A O 1
ATOM 739 N N . GLY A 1 94 ? 5.567 -20.819 88.088 1.00 66.59 93 GLY A N 1
ATOM 740 C CA . GLY A 1 94 ? 6.088 -20.328 89.320 1.00 67.22 93 GLY A CA 1
ATOM 741 C C . GLY A 1 94 ? 5.367 -19.147 89.913 1.00 68.22 93 GLY A C 1
ATOM 742 O O . GLY A 1 94 ? 4.595 -19.277 90.873 1.00 69.01 93 GLY A O 1
ATOM 743 N N . GLY A 1 95 ? 5.751 -17.981 89.417 1.00 67.63 94 GLY A N 1
ATOM 744 C CA . GLY A 1 95 ? 6.959 -17.924 88.608 1.00 66.03 94 GLY A CA 1
ATOM 745 C C . GLY A 1 95 ? 6.879 -16.834 87.576 1.00 64.12 94 GLY A C 1
ATOM 746 O O . GLY A 1 95 ? 7.736 -15.975 87.427 1.00 65.73 94 GLY A O 1
ATOM 747 N N . GLU A 1 96 ? 5.786 -16.879 86.854 1.00 60.43 95 GLU A N 1
ATOM 748 C CA . GLU A 1 96 ? 5.502 -15.934 85.817 1.00 57.35 95 GLU A CA 1
ATOM 749 C C . GLU A 1 96 ? 4.146 -15.376 86.205 1.00 50.96 95 GLU A C 1
ATOM 750 O O . GLU A 1 96 ? 3.465 -15.944 86.992 1.00 50.11 95 GLU A O 1
ATOM 756 N N . PRO A 1 97 ? 3.839 -14.214 85.709 1.00 45.62 96 PRO A N 1
ATOM 757 C CA . PRO A 1 97 ? 2.489 -13.666 85.696 1.00 41.13 96 PRO A CA 1
ATOM 758 C C . PRO A 1 97 ? 1.460 -14.647 85.178 1.00 35.70 96 PRO A C 1
ATOM 759 O O . PRO A 1 97 ? 1.795 -15.579 84.529 1.00 36.51 96 PRO A O 1
ATOM 763 N N . THR A 1 98 ? 0.227 -14.397 85.550 1.00 30.77 97 THR A N 1
ATOM 764 C CA . THR A 1 98 ? -0.943 -15.057 85.010 1.00 26.20 97 THR A CA 1
ATOM 765 C C . THR A 1 98 ? -1.544 -14.159 83.924 1.00 23.59 97 THR A C 1
ATOM 766 O O . THR A 1 98 ? -1.301 -12.952 83.986 1.00 25.59 97 THR A O 1
ATOM 770 N N . TYR A 1 99 ? -2.258 -14.792 82.996 1.00 20.97 98 TYR A N 1
ATOM 771 C CA . TYR A 1 99 ? -2.930 -14.075 81.948 1.00 19.26 98 TYR A CA 1
ATOM 772 C C . TYR A 1 99 ? -4.382 -14.540 81.900 1.00 17.53 98 TYR A C 1
ATOM 773 O O . TYR A 1 99 ? -4.630 -15.725 82.047 1.00 18.16 98 TYR A O 1
ATOM 782 N N . ASN A 1 100 ? -5.260 -13.569 81.710 1.00 15.30 99 ASN A N 1
ATOM 783 C CA . ASN A 1 100 ? -6.682 -13.871 81.595 1.00 14.61 99 ASN A CA 1
ATOM 784 C C . ASN A 1 100 ? -6.999 -14.237 80.148 1.00 15.15 99 ASN A C 1
ATOM 785 O O . ASN A 1 100 ? -6.474 -13.695 79.171 1.00 15.97 99 ASN A O 1
ATOM 790 N N . VAL A 1 101 ? -7.923 -15.198 80.027 1.00 15.40 100 VAL A N 1
ATOM 791 C CA . VAL A 1 101 ? -8.412 -15.704 78.766 1.00 13.90 100 VAL A CA 1
ATOM 792 C C . VAL A 1 101 ? -9.934 -15.627 78.741 1.00 13.26 100 VAL A C 1
ATOM 793 O O . VAL A 1 101 ? -10.563 -15.995 79.727 1.00 14.35 100 VAL A O 1
ATOM 797 N N . ALA A 1 102 ? -10.527 -15.193 77.635 1.00 12.33 101 ALA A N 1
ATOM 798 C CA . ALA A 1 102 ? -11.951 -15.284 77.456 1.00 12.05 101 ALA A CA 1
ATOM 799 C C . ALA A 1 102 ? -12.235 -16.145 76.212 1.00 12.27 101 ALA A C 1
ATOM 800 O O . ALA A 1 102 ? -11.486 -16.075 75.217 1.00 12.16 101 ALA A O 1
ATOM 802 N N . VAL A 1 103 ? -13.289 -16.926 76.244 1.00 11.67 102 VAL A N 1
ATOM 803 C CA . VAL A 1 103 ? -13.786 -17.719 75.162 1.00 11.48 102 VAL A CA 1
ATOM 804 C C . VAL A 1 103 ? -15.239 -17.378 74.874 1.00 11.21 102 VAL A C 1
ATOM 805 O O . VAL A 1 103 ? -16.027 -17.306 75.796 1.00 13.76 102 VAL A O 1
ATOM 809 N N . GLY A 1 104 ? -15.559 -17.172 73.605 1.00 10.51 103 GLY A N 1
ATOM 810 C CA . GLY A 1 104 ? -16.891 -16.940 73.135 1.00 11.54 103 GLY A CA 1
ATOM 811 C C . GLY A 1 104 ? -17.305 -18.093 72.225 1.00 10.13 103 GLY A C 1
ATOM 812 O O . GLY A 1 104 ? -16.516 -18.451 71.334 1.00 11.77 103 GLY A O 1
ATOM 813 N N . ARG A 1 105 ? -18.498 -18.650 72.363 1.00 9.89 104 ARG A N 1
ATOM 814 C CA . ARG A 1 105 ? -18.950 -19.765 71.562 1.00 9.60 104 ARG A CA 1
ATOM 815 C C . ARG A 1 105 ? -20.009 -19.313 70.567 1.00 10.81 104 ARG A C 1
ATOM 816 O O . ARG A 1 105 ? -21.111 -18.898 70.982 1.00 12.55 104 ARG A O 1
ATOM 824 N N . ALA A 1 106 ? -19.704 -19.392 69.291 1.00 10.17 105 ALA A N 1
ATOM 825 C CA . ALA A 1 106 ? -20.683 -19.275 68.211 1.00 11.08 105 ALA A CA 1
ATOM 826 C C . ALA A 1 106 ? -21.217 -20.665 67.870 1.00 10.58 105 ALA A C 1
ATOM 827 O O . ALA A 1 106 ? -21.093 -21.585 68.679 1.00 12.79 105 ALA A O 1
ATOM 829 N N . GLY A 1 107 ? -21.869 -20.826 66.728 1.00 11.38 106 GLY A N 1
ATOM 830 C CA . GLY A 1 107 ? -22.458 -22.061 66.365 1.00 11.35 106 GLY A CA 1
ATOM 831 C C . GLY A 1 107 ? -21.458 -23.126 65.934 1.00 10.40 106 GLY A C 1
ATOM 832 O O . GLY A 1 107 ? -21.658 -24.326 66.183 1.00 12.22 106 GLY A O 1
ATOM 833 N N . ARG A 1 108 ? -20.415 -22.697 65.234 1.00 11.25 107 ARG A N 1
ATOM 834 C CA . ARG A 1 108 ? -19.405 -23.547 64.645 1.00 9.55 107 ARG A CA 1
ATOM 835 C C . ARG A 1 108 ? -18.012 -23.382 65.218 1.00 8.91 107 ARG A C 1
ATOM 836 O O . ARG A 1 108 ? -17.173 -24.269 65.161 1.00 10.10 107 ARG A O 1
ATOM 844 N N . VAL A 1 109 ? -17.749 -22.205 65.765 1.00 10.22 108 VAL A N 1
ATOM 845 C CA . VAL A 1 109 ? -16.428 -21.800 66.177 1.00 8.84 108 VAL A CA 1
ATOM 846 C C . VAL A 1 109 ? -16.436 -21.196 67.593 1.00 8.17 108 VAL A C 1
ATOM 847 O O . VAL A 1 109 ? -17.441 -20.662 68.040 1.00 10.07 108 VAL A O 1
ATOM 851 N N . LEU A 1 110 ? -15.277 -21.231 68.204 1.00 8.43 109 LEU A N 1
ATOM 852 C CA . LEU A 1 110 ? -14.899 -20.590 69.410 1.00 8.57 109 LEU A CA 1
ATOM 853 C C . LEU A 1 110 ? -13.933 -19.440 69.123 1.00 8.99 109 LEU A C 1
ATOM 854 O O . LEU A 1 110 ? -13.066 -19.569 68.253 1.00 10.20 109 LEU A O 1
ATOM 859 N N . VAL A 1 111 ? -14.136 -18.346 69.831 1.00 8.80 110 VAL A N 1
ATOM 860 C CA . VAL A 1 111 ? -13.279 -17.201 69.825 1.00 9.38 110 VAL A CA 1
ATOM 861 C C . VAL A 1 111 ? -12.462 -17.200 71.101 1.00 10.14 110 VAL A C 1
ATOM 862 O O . VAL A 1 111 ? -13.069 -17.208 72.179 1.00 13.00 110 VAL A O 1
ATOM 866 N N . PHE A 1 112 ? -1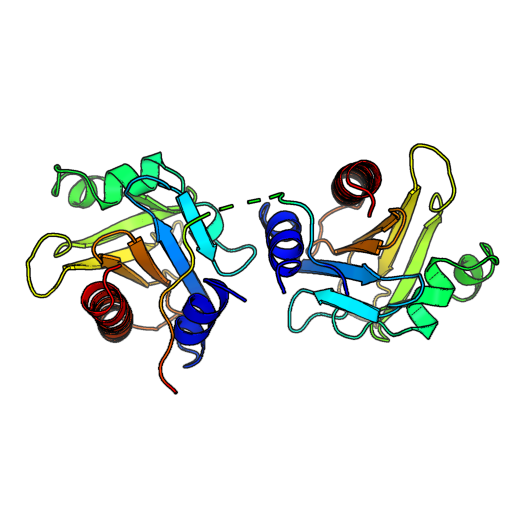1.139 -17.207 71.020 1.00 10.35 111 PHE A N 1
ATOM 867 C CA . PHE A 1 112 ? -10.250 -17.122 72.160 1.00 9.58 111 PHE A CA 1
ATOM 868 C C . PHE A 1 112 ? -9.468 -15.804 72.124 1.00 11.33 111 PHE A C 1
ATOM 869 O O . PHE A 1 112 ? -8.940 -15.447 71.082 1.00 11.48 111 PHE A O 1
ATOM 877 N N . VAL A 1 113 ? -9.384 -15.165 73.289 1.00 10.58 112 VAL A N 1
ATOM 878 C CA . VAL A 1 113 ? -8.482 -14.032 73.470 1.00 11.13 112 VAL A CA 1
ATOM 879 C C . VAL A 1 113 ? -7.713 -14.237 74.760 1.00 12.99 112 VAL A C 1
ATOM 880 O O . VAL A 1 113 ? -8.256 -14.697 75.757 1.00 13.47 112 VAL A O 1
ATOM 884 N N . MET A 1 114 ? -6.453 -13.830 74.788 1.00 12.04 113 MET A N 1
ATOM 885 C CA . MET A 1 114 ? -5.623 -13.746 75.963 1.00 11.98 113 MET A CA 1
ATOM 886 C C . MET A 1 114 ? -5.141 -12.322 76.170 1.00 14.63 113 MET A C 1
ATOM 887 O O . MET A 1 114 ? -4.568 -11.734 75.269 1.00 15.26 113 MET A O 1
ATOM 892 N N . GLY A 1 115 ? -5.382 -11.799 77.387 1.00 15.09 114 GLY A N 1
ATOM 893 C CA . GLY A 1 115 ? -4.875 -10.424 77.605 1.00 14.86 114 GLY A CA 1
ATOM 894 C C . GLY A 1 115 ? -3.382 -10.458 77.836 1.00 16.68 114 GLY A C 1
ATOM 895 O O . GLY A 1 115 ? -2.765 -11.413 78.281 1.00 17.82 114 GLY A O 1
ATOM 896 N N . LYS A 1 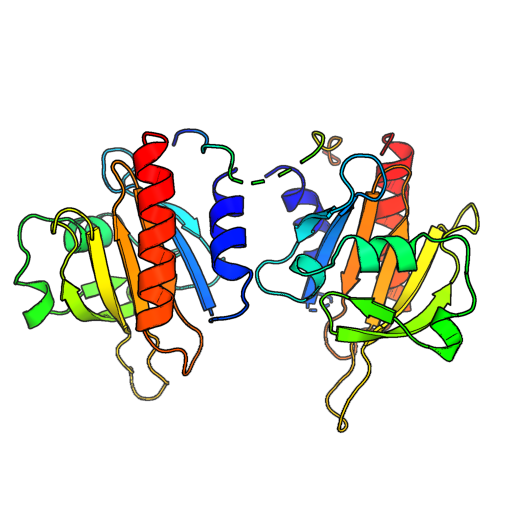116 ? -2.797 -9.290 77.582 1.00 16.55 115 LYS A N 1
ATOM 897 C CA . LYS A 1 116 ? -1.437 -9.025 78.051 1.00 17.18 115 LYS A CA 1
ATOM 898 C C . LYS A 1 116 ? -1.383 -9.025 79.575 1.00 18.31 115 LYS A C 1
ATOM 899 O O . LYS A 1 116 ? -2.396 -9.023 80.293 1.00 20.03 115 LYS A O 1
ATOM 905 N N . GLU A 1 117 ? -0.152 -9.029 80.069 1.00 21.06 116 GLU A N 1
ATOM 906 C CA . GLU A 1 117 ? 0.023 -8.953 81.512 1.00 24.82 116 GLU A CA 1
ATOM 907 C C . GLU A 1 117 ? -0.697 -7.724 82.061 1.00 22.89 116 GLU A C 1
ATOM 908 O O . GLU A 1 117 ? -0.572 -6.610 81.539 1.00 24.67 116 GLU A O 1
ATOM 914 N N . GLY A 1 118 ? -1.476 -7.982 83.103 1.00 24.01 117 GLY A N 1
ATOM 915 C CA . GLY A 1 118 ? -2.215 -6.952 83.821 1.00 24.78 117 GLY A CA 1
ATOM 916 C C . GLY A 1 118 ? -3.534 -6.573 83.214 1.00 24.25 117 GLY A C 1
ATOM 917 O O . GLY A 1 118 ? -4.297 -5.767 83.766 1.00 26.73 117 GLY A O 1
ATOM 918 N N . VAL A 1 119 ? -3.898 -7.140 82.083 1.00 20.98 118 VAL A N 1
ATOM 919 C CA . VAL A 1 119 ? -5.172 -6.852 81.467 1.00 19.87 118 VAL A CA 1
ATOM 920 C C . VAL A 1 119 ? -6.240 -7.732 82.095 1.00 21.37 118 VAL A C 1
ATOM 921 O O . VAL A 1 119 ? -6.111 -8.947 82.142 1.00 20.24 118 VAL A O 1
ATOM 925 N N . HIS A 1 120 ? -7.274 -7.110 82.630 1.00 22.99 119 HIS A N 1
ATOM 926 C CA . HIS A 1 120 ? -8.284 -7.834 83.394 1.00 23.26 119 HIS A CA 1
ATOM 927 C C . HIS A 1 120 ? -9.277 -8.513 82.470 1.00 22.24 119 HIS A C 1
ATOM 928 O O . HIS A 1 120 ? -9.352 -8.209 81.298 1.00 23.88 119 HIS A O 1
ATOM 935 N N . GLY A 1 121 ? -10.050 -9.429 83.059 1.00 20.95 120 GLY A N 1
ATOM 936 C CA . GLY A 1 121 ? -10.948 -10.241 82.275 1.00 22.10 120 GLY A CA 1
ATOM 937 C C . GLY A 1 121 ? -12.260 -9.698 81.799 1.00 22.96 120 GLY A C 1
ATOM 938 O O . GLY A 1 121 ? -12.866 -10.338 80.916 1.00 23.49 120 GLY A O 1
ATOM 939 N N . GLY A 1 122 ? -12.758 -8.594 82.341 1.00 24.56 121 GLY A N 1
ATOM 940 C CA . GLY A 1 122 ? -14.020 -8.037 81.904 1.00 24.36 121 GLY A CA 1
ATOM 941 C C . GLY A 1 122 ? -14.033 -7.589 80.454 1.00 22.56 121 GLY A C 1
ATOM 942 O O . GLY A 1 122 ? -14.935 -7.963 79.700 1.00 21.89 121 GLY A O 1
ATOM 943 N N . GLY A 1 123 ? -13.036 -6.785 80.083 1.00 23.39 122 GLY A N 1
ATOM 944 C CA . GLY A 1 123 ? -12.860 -6.272 78.736 1.00 23.00 122 GLY A CA 1
ATOM 945 C C . GLY A 1 123 ? -12.646 -7.408 77.743 1.00 21.99 122 GLY A C 1
ATOM 946 O O . GLY A 1 123 ? -13.132 -7.418 76.617 1.00 21.95 122 GLY A O 1
ATOM 947 N N . LEU A 1 124 ? -11.890 -8.402 78.192 1.00 18.42 123 LEU A N 1
ATOM 948 C CA . LEU A 1 124 ? -11.672 -9.555 77.332 1.00 17.47 123 LEU A CA 1
ATOM 949 C C . LEU A 1 124 ? -12.966 -10.306 77.086 1.00 15.97 123 LEU A C 1
ATOM 950 O O . LEU A 1 124 ? -13.222 -10.743 75.958 1.00 16.63 123 LEU A O 1
ATOM 955 N N . ASN A 1 125 ? -13.790 -10.455 78.132 1.00 16.57 124 ASN A N 1
ATOM 956 C CA . ASN A 1 125 ? -15.069 -11.131 77.990 1.00 16.57 124 ASN A CA 1
ATOM 957 C C . ASN A 1 125 ? -15.937 -10.406 76.993 1.00 17.07 124 ASN A C 1
ATOM 958 O O . ASN A 1 125 ? -16.543 -11.034 76.124 1.00 17.20 124 ASN A O 1
ATOM 963 N N . LYS A 1 126 ? -15.971 -9.086 77.054 1.00 18.01 125 LYS A N 1
ATOM 964 C CA . LYS A 1 126 ? -16.813 -8.306 76.144 1.00 19.99 125 LYS A CA 1
ATOM 965 C C . LYS A 1 126 ? -16.353 -8.533 74.717 1.00 15.98 125 LYS A C 1
ATOM 966 O O . LYS A 1 126 ? -17.137 -8.710 73.791 1.00 18.32 125 LYS A O 1
ATOM 977 N N . LYS A 1 127 ? -15.045 -8.537 74.490 1.00 16.76 126 LYS A N 1
ATOM 978 C CA . LYS A 1 127 ? -14.478 -8.805 73.173 1.00 16.54 126 LYS A CA 1
ATOM 979 C C . LYS A 1 127 ? -14.877 -10.159 72.615 1.00 15.39 126 LYS A C 1
ATOM 980 O O . LYS A 1 127 ? -15.314 -10.283 71.482 1.00 14.43 126 LYS A O 1
ATOM 991 N N . ALA A 1 128 ? -14.731 -11.196 73.436 1.00 13.22 127 ALA A N 1
ATOM 992 C CA . ALA A 1 128 ? -15.101 -12.538 73.033 1.00 13.30 127 ALA A CA 1
ATOM 993 C C . ALA A 1 128 ? -16.609 -12.668 72.759 1.00 12.86 127 ALA A C 1
ATOM 994 O O . ALA A 1 128 ? -17.062 -13.299 71.797 1.00 13.52 127 ALA A O 1
ATOM 996 N N . TYR A 1 129 ? -17.385 -12.110 73.665 1.00 14.29 128 TYR A N 1
ATOM 997 C CA . TYR A 1 129 ? -18.834 -12.083 73.523 1.00 15.00 128 TYR A CA 1
ATOM 998 C C . TYR A 1 129 ? -19.222 -11.462 72.193 1.00 14.38 128 TYR A C 1
ATOM 999 O O . TYR A 1 129 ? -20.079 -11.988 71.499 1.00 14.97 128 TYR A O 1
ATOM 1008 N N . SER A 1 130 ? -18.735 -10.249 71.927 1.00 13.75 129 SER A N 1
ATOM 1009 C CA . SER A 1 130 ? -19.212 -9.508 70.760 1.00 15.86 129 SER A CA 1
ATOM 1010 C C . SER A 1 130 ? -18.811 -10.212 69.479 1.00 13.73 129 SER A C 1
ATOM 1011 O O . SER A 1 130 ? -19.623 -10.266 68.554 1.00 14.84 129 SER A O 1
ATOM 1014 N N . MET A 1 131 ? -17.611 -10.785 69.450 1.00 14.23 130 MET A N 1
ATOM 1015 C CA . MET A 1 131 ? -17.222 -11.441 68.221 1.00 13.27 130 MET A CA 1
ATOM 1016 C C . MET A 1 131 ? -17.982 -12.755 68.028 1.00 12.50 130 MET A C 1
ATOM 1017 O O . MET A 1 131 ? -18.356 -13.070 66.904 1.00 12.91 130 MET A O 1
ATOM 1026 N N . ALA A 1 132 ? -18.218 -13.462 69.141 1.00 13.09 131 ALA A N 1
ATOM 1027 C CA . ALA A 1 132 ? -18.989 -14.694 69.002 1.00 13.41 131 ALA A CA 1
ATOM 1028 C C . ALA A 1 132 ? -20.423 -14.433 68.566 1.00 11.87 131 ALA A C 1
ATOM 1029 O O . ALA A 1 132 ? -20.985 -15.180 67.759 1.00 13.68 131 ALA A O 1
ATOM 1031 N N . LYS A 1 133 ? -20.976 -13.343 69.060 1.00 13.96 132 LYS A N 1
ATOM 1032 C CA . LYS A 1 133 ? -22.329 -12.942 68.628 1.00 14.47 132 LYS A CA 1
ATOM 1033 C C . LYS A 1 133 ? -22.377 -12.566 67.149 1.00 14.42 132 LYS A C 1
ATOM 1034 O O . LYS A 1 133 ? -23.287 -12.971 66.422 1.00 15.12 132 LYS A O 1
ATOM 1045 N N . TYR A 1 134 ? -21.421 -11.760 66.687 1.00 14.76 133 TYR A N 1
ATOM 1046 C CA . TYR A 1 134 ? -21.277 -11.410 65.273 1.00 14.88 133 TYR A CA 1
ATOM 1047 C C . TYR A 1 134 ? -21.237 -12.670 64.420 1.00 14.87 133 TYR A C 1
ATOM 1048 O O . TYR A 1 134 ? -21.932 -12.871 63.416 1.00 15.34 133 TYR A O 1
ATOM 1065 N N . LEU A 1 135 ? -20.410 -13.616 64.826 1.00 13.10 134 LEU A N 1
ATOM 1066 C CA . LEU A 1 135 ? -20.249 -14.838 64.051 1.00 13.74 134 LEU A CA 1
ATOM 1067 C C . LEU A 1 135 ? -21.507 -15.699 64.083 1.00 13.39 134 LEU A C 1
ATOM 1068 O O . LEU A 1 135 ? -21.892 -16.212 63.039 1.00 14.45 134 LEU A O 1
ATOM 1073 N N . ARG A 1 136 ? -22.139 -15.819 65.250 1.00 12.69 135 ARG A N 1
ATOM 1074 C CA . ARG A 1 136 ? -23.391 -16.578 65.303 1.00 14.74 135 ARG A CA 1
ATOM 1075 C C . ARG A 1 136 ? -24.371 -16.023 64.290 1.00 13.68 135 ARG A C 1
ATOM 1076 O O . ARG A 1 136 ? -25.073 -16.741 63.569 1.00 15.09 135 ARG A O 1
ATOM 1091 N N . ASP A 1 137 ? -24.531 -14.699 64.251 1.00 14.07 136 ASP A N 1
ATOM 1092 C CA . ASP A 1 137 ? -25.543 -14.083 63.415 1.00 15.04 136 ASP A CA 1
ATOM 1093 C C . ASP A 1 137 ? -25.207 -14.222 61.951 1.00 17.71 136 ASP A C 1
ATOM 1094 O O . ASP A 1 137 ? -26.084 -14.119 61.083 1.00 18.98 136 ASP A O 1
ATOM 1099 N N . SER A 1 138 ? -23.967 -14.501 61.587 1.00 15.90 137 SER A N 1
ATOM 1100 C CA . SER A 1 138 ? -23.570 -14.683 60.212 1.00 17.38 137 SER A CA 1
ATOM 1101 C C . SER A 1 138 ? -23.643 -16.150 59.809 1.00 16.91 137 SER A C 1
ATOM 1102 O O . SER A 1 138 ? -23.205 -16.426 58.691 1.00 23.21 137 SER A O 1
ATOM 1107 N N . GLY A 1 139 ? -24.082 -17.032 60.703 1.00 16.34 138 GLY A N 1
ATOM 1108 C CA . GLY A 1 139 ? -24.191 -18.452 60.449 1.00 16.10 138 GLY A CA 1
ATOM 1109 C C . GLY A 1 139 ? -23.046 -19.307 60.920 1.00 14.24 138 GLY A C 1
ATOM 1110 O O . GLY A 1 139 ? -23.018 -20.495 60.583 1.00 17.88 138 GLY A O 1
ATOM 1111 N N . PHE A 1 140 ? -22.105 -18.751 61.669 1.00 12.78 139 PHE A N 1
ATOM 1112 C CA . PHE A 1 140 ? -20.908 -19.430 62.136 1.00 12.42 139 PHE A CA 1
ATOM 1113 C C . PHE A 1 140 ? -20.992 -19.691 63.623 1.00 12.72 139 PHE A C 1
ATOM 1114 O O . PHE A 1 140 ? -19.946 -20.166 64.127 1.00 13.23 139 PHE A O 1
ATOM 1123 N N . ALA B 1 2 ? -4.482 -16.173 52.373 1.00 45.60 1 ALA B N 1
ATOM 1124 C CA . ALA B 1 2 ? -3.445 -15.272 52.878 1.00 44.07 1 ALA B CA 1
ATOM 1125 C C . ALA B 1 2 ? -3.567 -13.849 52.362 1.00 41.20 1 ALA B C 1
ATOM 1126 O O . ALA B 1 2 ? -3.493 -12.854 53.079 1.00 41.13 1 ALA B O 1
ATOM 1128 N N . GLY B 1 3 ? -3.744 -13.747 51.041 1.00 37.28 2 GLY B N 1
ATOM 1129 C CA . GLY B 1 3 ? -3.945 -12.427 50.466 1.00 29.96 2 GLY B CA 1
ATOM 1130 C C . GLY B 1 3 ? -2.799 -11.479 50.722 1.00 25.10 2 GLY B C 1
ATOM 1131 O O . GLY B 1 3 ? -1.618 -11.855 50.485 1.00 25.05 2 GLY B O 1
ATOM 1132 N N . TRP B 1 4 ? -3.074 -10.262 51.216 1.00 19.39 3 TRP B N 1
ATOM 1133 C CA . TRP B 1 4 ? -1.983 -9.325 51.378 1.00 13.99 3 TRP B CA 1
ATOM 1134 C C . TRP B 1 4 ? -1.076 -9.686 52.554 1.00 13.38 3 TRP B C 1
ATOM 1135 O O . TRP B 1 4 ? 0.039 -9.207 52.695 1.00 13.43 3 TRP B O 1
ATOM 1146 N N . GLN B 1 5 ? -1.546 -10.604 53.424 1.00 13.73 4 GLN B N 1
ATOM 1147 C CA . GLN B 1 5 ? -0.706 -11.121 54.494 1.00 14.33 4 GLN B CA 1
ATOM 1148 C C . GLN B 1 5 ? 0.594 -11.698 53.979 1.00 13.71 4 GLN B C 1
ATOM 1149 O O . GLN B 1 5 ? 1.654 -11.602 54.633 1.00 14.73 4 GLN B O 1
ATOM 1155 N N . SER B 1 6 ? 0.590 -12.299 52.797 1.00 14.30 5 SER B N 1
ATOM 1156 C CA . SER B 1 6 ? 1.812 -12.892 52.270 0.85 11.90 5 SER B CA 1
ATOM 1157 C C . SER B 1 6 ? 2.862 -11.807 51.991 1.00 10.45 5 SER B C 1
ATOM 1158 O O . SER B 1 6 ? 4.052 -12.061 52.157 1.00 12.61 5 SER B O 1
ATOM 1163 N N . TYR B 1 7 ? 2.408 -10.628 51.612 1.00 10.49 6 TYR B N 1
ATOM 1164 C CA . TYR B 1 7 ? 3.328 -9.515 51.390 1.00 10.85 6 TYR B CA 1
ATOM 1165 C C . TYR B 1 7 ? 3.887 -9.026 52.706 1.00 9.79 6 TYR B C 1
ATOM 1166 O O . TYR B 1 7 ? 5.087 -8.748 52.805 1.00 10.79 6 TYR B O 1
ATOM 1175 N N . VAL B 1 8 ? 3.070 -8.889 53.761 1.00 10.46 7 VAL B N 1
ATOM 1176 C CA . VAL B 1 8 ? 3.583 -8.607 55.095 1.00 10.46 7 VAL B CA 1
ATOM 1177 C C . VAL B 1 8 ? 4.647 -9.629 55.481 1.00 9.92 7 VAL B C 1
ATOM 1178 O O . VAL B 1 8 ? 5.730 -9.328 56.007 1.00 10.49 7 VAL B O 1
ATOM 1182 N N . ASP B 1 9 ? 4.354 -10.918 55.256 1.00 11.30 8 ASP B N 1
ATOM 1183 C CA . ASP B 1 9 ? 5.291 -11.968 55.653 1.00 12.17 8 ASP B CA 1
ATOM 1184 C C . ASP B 1 9 ? 6.594 -11.884 54.887 1.00 12.49 8 ASP B C 1
ATOM 1185 O O . ASP B 1 9 ? 7.646 -12.117 55.495 1.00 13.28 8 ASP B O 1
ATOM 1190 N N . ASN B 1 10 ? 6.543 -11.544 53.612 1.00 12.47 9 ASN B N 1
ATOM 1191 C CA . ASN B 1 10 ? 7.783 -11.385 52.875 1.00 14.05 9 ASN B CA 1
ATOM 1192 C C . ASN B 1 10 ? 8.601 -10.252 53.463 1.00 12.58 9 ASN B C 1
ATOM 1193 O O . ASN B 1 10 ? 9.812 -10.345 53.526 1.00 16.54 9 ASN B O 1
ATOM 1198 N N . LEU B 1 11 ? 7.958 -9.163 53.886 1.00 11.55 10 LEU B N 1
ATOM 1199 C CA . LEU B 1 11 ? 8.664 -8.039 54.456 1.00 10.73 10 LEU B CA 1
ATOM 1200 C C . LEU B 1 11 ? 9.329 -8.412 55.792 1.00 12.88 10 LEU B C 1
ATOM 1201 O O . LEU B 1 11 ? 10.363 -7.832 56.100 1.00 15.79 10 LEU B O 1
ATOM 1206 N N . MET B 1 12 ? 8.745 -9.335 56.525 1.00 11.40 11 MET B N 1
ATOM 1207 C CA . MET B 1 12 ? 9.173 -9.679 57.859 1.00 12.81 11 MET B CA 1
ATOM 1208 C C . MET B 1 12 ? 10.165 -10.848 57.913 1.00 12.51 11 MET B C 1
ATOM 1209 O O . MET B 1 12 ? 10.774 -11.126 58.948 1.00 16.33 11 MET B O 1
ATOM 1214 N N . CYS B 1 13 ? 10.363 -11.541 56.811 1.00 13.92 12 CYS B N 1
ATOM 1215 C CA . CYS B 1 13 ? 11.022 -12.838 56.879 1.00 15.20 12 CYS B CA 1
ATOM 1216 C C . CYS B 1 13 ? 12.521 -12.749 57.039 1.00 16.83 12 CYS B C 1
ATOM 1217 O O . CYS B 1 13 ? 13.181 -13.693 57.491 1.00 18.53 12 CYS B O 1
ATOM 1222 N N . ASP B 1 14 ? 13.164 -11.645 56.751 1.00 17.52 13 ASP B N 1
ATOM 1223 C CA . ASP B 1 14 ? 14.617 -11.637 56.989 1.00 18.57 13 ASP B CA 1
ATOM 1224 C C . ASP B 1 14 ? 14.958 -11.228 58.417 1.00 17.38 13 ASP B C 1
ATOM 1225 O O . ASP B 1 14 ? 16.152 -11.081 58.723 1.00 18.71 13 ASP B O 1
ATOM 1230 N N . GLY B 1 15 ? 13.987 -11.026 59.282 1.00 17.00 14 GLY B N 1
ATOM 1231 C CA . GLY B 1 15 ? 14.183 -10.831 60.703 1.00 15.89 14 GLY B CA 1
ATOM 1232 C C . GLY B 1 15 ? 14.502 -9.450 61.148 1.00 16.34 14 GLY B C 1
ATOM 1233 O O . GLY B 1 15 ? 14.513 -9.106 62.350 1.00 18.80 14 GLY B O 1
ATOM 1234 N N . CYS B 1 16 ? 14.757 -8.512 60.221 1.00 15.86 15 CYS B N 1
ATOM 1235 C CA . CYS B 1 16 ? 15.202 -7.199 60.694 1.00 16.59 15 CYS B CA 1
ATOM 1236 C C . CYS B 1 16 ? 14.087 -6.274 61.123 1.00 13.44 15 CYS B C 1
ATOM 1237 O O . CYS B 1 16 ? 14.405 -5.263 61.748 1.00 15.07 15 CYS B O 1
ATOM 1249 N N . GLN B 1 18 ? 10.350 -5.298 63.010 1.00 12.58 17 GLN B N 1
ATOM 1250 C CA . GLN B 1 18 ? 9.423 -5.672 64.078 1.00 13.83 17 GLN B CA 1
ATOM 1251 C C . GLN B 1 18 ? 7.980 -5.523 63.584 1.00 10.78 17 GLN B C 1
ATOM 1252 O O . GLN B 1 18 ? 7.115 -6.158 64.220 1.00 13.53 17 GLN B O 1
ATOM 1258 N N . GLU B 1 19 ? 7.680 -4.821 62.506 1.00 10.28 18 GLU B N 1
ATOM 1259 C CA . GLU B 1 19 ? 6.338 -4.851 61.912 1.00 11.07 18 GLU B CA 1
ATOM 1260 C C . GLU B 1 19 ? 6.391 -4.373 60.464 1.00 8.38 18 GLU B C 1
ATOM 1261 O O . GLU B 1 19 ? 7.378 -3.745 60.036 1.00 9.34 18 GLU B O 1
ATOM 1267 N N . ALA B 1 20 ? 5.323 -4.663 59.725 1.00 8.10 19 ALA B N 1
ATOM 1268 C CA . ALA B 1 20 ? 5.185 -4.313 58.337 1.00 7.88 19 ALA B CA 1
ATOM 1269 C C . ALA B 1 20 ? 3.717 -4.156 57.992 1.00 7.51 19 ALA B C 1
ATOM 1270 O O . ALA B 1 20 ? 2.871 -4.710 58.696 1.00 9.01 19 ALA B O 1
ATOM 1272 N N . ALA B 1 21 ? 3.440 -3.433 56.932 1.00 7.12 20 ALA B N 1
ATOM 1273 C CA . ALA B 1 21 ? 2.087 -3.205 56.538 1.00 7.11 20 ALA B CA 1
ATOM 1274 C C . ALA B 1 21 ? 1.998 -2.895 55.050 1.00 7.18 20 ALA B C 1
ATOM 1275 O O . ALA B 1 21 ? 2.893 -2.288 54.460 1.00 7.12 20 ALA B O 1
ATOM 1277 N N . ILE B 1 22 ? 0.841 -3.187 54.481 1.00 6.97 21 ILE B N 1
ATOM 1278 C CA . ILE B 1 22 ? 0.395 -2.778 53.150 1.00 6.86 21 ILE B CA 1
ATOM 1279 C C . ILE B 1 22 ? -0.833 -1.885 53.324 1.00 6.82 21 ILE B C 1
ATOM 1280 O O . ILE B 1 22 ? -1.794 -2.313 53.983 1.00 8.56 21 ILE B O 1
ATOM 1285 N N . VAL B 1 23 ? -0.769 -0.673 52.781 1.00 7.60 22 VAL B N 1
ATOM 1286 C CA . VAL B 1 23 ? -1.777 0.349 53.093 1.00 7.84 22 VAL B CA 1
ATOM 1287 C C . VAL B 1 23 ? -2.217 1.012 51.817 1.00 7.90 22 VAL B C 1
ATOM 1288 O O . VAL B 1 23 ? -1.394 1.567 51.069 1.00 9.32 22 VAL B O 1
ATOM 1292 N N . GLY B 1 24 ? -3.481 1.012 51.487 1.00 8.66 23 GLY B N 1
ATOM 1293 C CA . GLY B 1 24 ? -3.922 1.702 50.275 1.00 8.98 23 GLY B CA 1
ATOM 1294 C C . GLY B 1 24 ? -3.938 3.206 50.442 1.00 9.60 23 GLY B C 1
ATOM 1295 O O . GLY B 1 24 ? -4.146 3.678 51.550 1.00 11.72 23 GLY B O 1
ATOM 1296 N N . TYR B 1 25 ? -3.798 3.907 49.320 1.00 10.18 24 TYR B N 1
ATOM 1297 C CA . TYR B 1 25 ? -3.895 5.342 49.402 1.00 12.27 24 TYR B CA 1
ATOM 1298 C C . TYR B 1 25 ? -4.818 5.901 48.315 1.00 17.00 24 TYR B C 1
ATOM 1299 O O . TYR B 1 25 ? -4.865 7.137 48.230 1.00 21.14 24 TYR B O 1
ATOM 1308 N N . CYS B 1 26 ? -5.523 5.059 47.577 1.00 18.30 25 CYS B N 1
ATOM 1309 C CA . CYS B 1 26 ? -6.413 5.474 46.497 1.00 22.36 25 CYS B CA 1
ATOM 1310 C C . CYS B 1 26 ? -7.880 5.171 46.853 1.00 25.16 25 CYS B C 1
ATOM 1311 O O . CYS B 1 26 ? -8.301 5.900 47.764 1.00 27.01 25 CYS B O 1
ATOM 1314 N N . ASP B 1 27 ? -8.582 4.208 46.259 1.00 25.44 26 ASP B N 1
ATOM 1315 C CA . ASP B 1 27 ? -9.993 3.971 46.590 1.00 26.01 26 ASP B CA 1
ATOM 1316 C C . ASP B 1 27 ? -10.236 3.454 47.999 1.00 24.42 26 ASP B C 1
ATOM 1317 O O . ASP B 1 27 ? -11.127 3.802 48.729 1.00 28.02 26 ASP B O 1
ATOM 1322 N N . ALA B 1 28 ? -9.386 2.504 48.372 1.00 22.74 27 ALA B N 1
ATOM 1323 C CA . ALA B 1 28 ? -9.374 1.785 49.611 1.00 19.17 27 ALA B CA 1
ATOM 1324 C C . ALA B 1 28 ? -8.275 2.376 50.479 1.00 15.68 27 ALA B C 1
ATOM 1325 O O . ALA B 1 28 ? -7.236 1.773 50.695 1.00 14.50 27 ALA B O 1
ATOM 1327 N N . LYS B 1 29 ? -8.489 3.608 50.951 1.00 14.92 28 LYS B N 1
ATOM 1328 C CA . LYS B 1 29 ? -7.488 4.345 51.686 1.00 13.18 28 LYS B CA 1
ATOM 1329 C C . LYS B 1 29 ? -7.525 4.022 53.176 1.00 11.84 28 LYS B C 1
ATOM 1330 O O . LYS B 1 29 ? -8.069 4.753 54.024 1.00 15.21 28 LYS B O 1
ATOM 1341 N N . TYR B 1 30 ? -6.916 2.882 53.488 1.00 12.39 29 TYR B N 1
ATOM 1342 C CA . TYR B 1 30 ? -6.850 2.335 54.822 1.00 11.80 29 TYR B CA 1
ATOM 1343 C C . TYR B 1 30 ? -5.863 1.154 54.787 1.00 10.63 29 TYR B C 1
ATOM 1344 O O . TYR B 1 30 ? -5.403 0.727 53.739 1.00 10.73 29 TYR B O 1
ATOM 1353 N N . VAL B 1 31 ? -5.554 0.620 55.961 1.00 11.01 30 VAL B N 1
ATOM 1354 C CA . VAL B 1 31 ? -4.639 -0.505 56.067 1.00 10.72 30 VAL B CA 1
ATOM 1355 C C . VAL B 1 31 ? -5.270 -1.777 55.493 1.00 10.77 30 VAL B C 1
ATOM 1356 O O . VAL B 1 31 ? -6.382 -2.154 55.840 1.00 13.49 30 VAL B O 1
ATOM 1360 N N . TRP B 1 32 ? -4.546 -2.439 54.604 1.00 10.22 31 TRP B N 1
ATOM 1361 C CA . TRP B 1 32 ? -4.996 -3.700 53.995 1.00 10.12 31 TRP B CA 1
ATOM 1362 C C . TRP B 1 32 ? -4.503 -4.928 54.725 1.00 10.72 31 TRP B C 1
ATOM 1363 O O . TRP B 1 32 ? -5.216 -5.917 54.849 1.00 13.59 31 TRP B O 1
ATOM 1374 N N . ALA B 1 33 ? -3.255 -4.910 55.214 1.00 10.38 32 ALA B N 1
ATOM 1375 C CA . ALA B 1 33 ? -2.682 -5.958 56.015 1.00 9.85 32 ALA B CA 1
ATOM 1376 C C . ALA B 1 33 ? -1.556 -5.383 56.864 1.00 9.20 32 ALA B C 1
ATOM 1377 O O . ALA B 1 33 ? -0.846 -4.464 56.407 1.00 10.19 32 ALA B O 1
ATOM 1379 N N . ALA B 1 34 ? -1.385 -5.861 58.078 1.00 9.10 33 ALA B N 1
ATOM 1380 C CA . ALA B 1 34 ? -0.337 -5.365 58.941 1.00 9.17 33 ALA B CA 1
ATOM 1381 C C . ALA B 1 34 ? -0.059 -6.376 60.057 1.00 8.95 33 ALA B C 1
ATOM 1382 O O . ALA B 1 34 ? -0.957 -7.122 60.462 1.00 10.42 33 ALA B O 1
ATOM 1384 N N . THR B 1 35 ? 1.149 -6.343 60.570 1.00 9.45 34 THR B N 1
ATOM 1385 C CA . THR B 1 35 ? 1.506 -7.114 61.752 1.00 10.73 34 THR B CA 1
ATOM 1386 C C . THR B 1 35 ? 0.471 -6.871 62.841 1.00 10.10 34 THR B C 1
ATOM 1387 O O . THR B 1 35 ? 0.158 -5.744 63.157 1.00 11.96 34 THR B O 1
ATOM 1391 N N . ALA B 1 36 ? -0.109 -7.922 63.408 1.00 11.13 35 ALA B N 1
ATOM 1392 C CA . ALA B 1 36 ? -1.177 -7.782 64.348 1.00 12.40 35 ALA B CA 1
ATOM 1393 C C . ALA B 1 36 ? -0.679 -7.131 65.630 1.00 12.62 35 ALA B C 1
ATOM 1394 O O . ALA B 1 36 ? 0.389 -7.464 66.143 1.00 15.98 35 ALA B O 1
ATOM 1396 N N . GLY B 1 37 ? -1.469 -6.205 66.144 1.00 13.00 36 GLY B N 1
ATOM 1397 C CA . GLY B 1 37 ? -1.320 -5.575 67.426 1.00 14.60 36 GLY B CA 1
ATOM 1398 C C . GLY B 1 37 ? -0.208 -4.553 67.479 1.00 17.58 36 GLY B C 1
ATOM 1399 O O . GLY B 1 37 ? 0.137 -4.094 68.553 1.00 21.94 36 GLY B O 1
ATOM 1400 N N . GLY B 1 38 ? 0.338 -4.172 66.317 1.00 15.20 37 GLY B N 1
ATOM 1401 C CA . GLY B 1 38 ? 1.354 -3.133 66.307 1.00 16.00 37 GLY B CA 1
ATOM 1402 C C . GLY B 1 38 ? 0.853 -1.746 65.998 1.00 14.12 37 GLY B C 1
ATOM 1403 O O . GLY B 1 38 ? -0.345 -1.438 65.991 1.00 16.63 37 GLY B O 1
ATOM 1404 N N . VAL B 1 39 ? 1.771 -0.835 65.704 1.00 12.12 38 VAL B N 1
ATOM 1405 C CA . VAL B 1 39 ? 1.489 0.532 65.394 1.00 12.15 38 VAL B CA 1
ATOM 1406 C C . VAL B 1 39 ? 0.875 0.674 64.025 1.00 10.68 38 VAL B C 1
ATOM 1407 O O . VAL B 1 39 ? -0.092 1.420 63.823 1.00 11.09 38 VAL B O 1
ATOM 1411 N N . P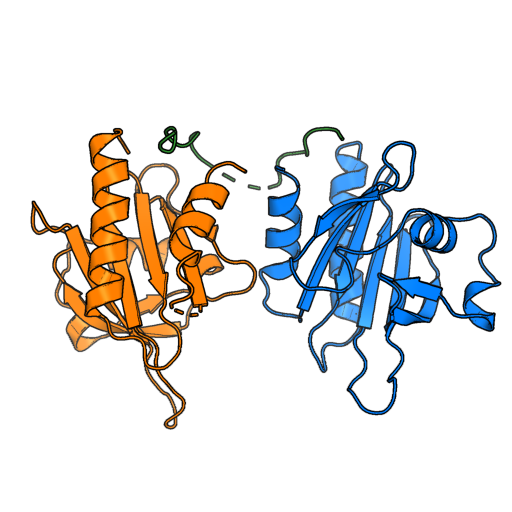HE B 1 40 ? 1.448 -0.015 63.028 1.00 9.06 39 PHE B N 1
ATOM 1412 C CA . PHE B 1 40 ? 0.963 0.210 61.685 1.00 9.19 39 PHE B CA 1
ATOM 1413 C C . PHE B 1 40 ? -0.507 -0.170 61.449 1.00 9.12 39 PHE B C 1
ATOM 1414 O O . PHE B 1 40 ? -1.213 0.433 60.642 1.00 9.39 39 PHE B O 1
ATOM 1422 N N . GLN B 1 41 ? -0.959 -1.214 62.177 1.00 10.70 40 GLN B N 1
ATOM 1423 C CA . GLN B 1 41 ? -2.355 -1.633 62.021 1.00 10.18 40 GLN B CA 1
ATOM 1424 C C . GLN B 1 41 ? -3.315 -0.501 62.378 1.00 11.09 40 GLN B C 1
ATOM 1425 O O . GLN B 1 41 ? -4.463 -0.516 61.913 1.00 11.83 40 GLN B O 1
ATOM 1436 N N . SER B 1 42 ? -2.845 0.446 63.197 1.00 10.92 41 SER B N 1
ATOM 1437 C CA . SER B 1 42 ? -3.611 1.582 63.665 1.00 12.13 41 SER B CA 1
ATOM 1438 C C . SER B 1 42 ? -3.460 2.847 62.814 1.00 9.61 41 SER B C 1
ATOM 1439 O O . SER B 1 42 ? -4.022 3.883 63.126 1.00 10.81 41 SER B O 1
ATOM 1442 N N . ILE B 1 43 ? -2.733 2.800 61.687 1.00 9.59 42 ILE B N 1
ATOM 1443 C CA . ILE B 1 43 ? -2.629 3.950 60.823 1.00 9.56 42 ILE B CA 1
ATOM 1444 C C . ILE B 1 43 ? -4.014 4.370 60.356 1.00 9.72 42 ILE B C 1
ATOM 1445 O O . ILE B 1 43 ? -4.829 3.567 59.957 1.00 10.77 42 ILE B O 1
ATOM 1450 N N . THR B 1 44 ? -4.268 5.679 60.380 1.00 9.09 43 THR B N 1
ATOM 1451 C CA . THR B 1 44 ? -5.552 6.248 60.022 1.00 9.64 43 THR B CA 1
ATOM 1452 C C . THR B 1 44 ? -5.547 6.852 58.610 1.00 9.43 43 THR B C 1
ATOM 1453 O O . THR B 1 44 ? -4.468 7.215 58.106 1.00 9.34 43 THR B O 1
ATOM 1457 N N . PRO B 1 45 ? -6.718 7.000 58.041 1.00 10.84 44 PRO B N 1
ATOM 1458 C CA . PRO B 1 45 ? -6.786 7.704 56.754 1.00 11.00 44 PRO B CA 1
ATOM 1459 C C . PRO B 1 45 ? -6.172 9.074 56.770 1.00 10.48 44 PRO B C 1
ATOM 1460 O O . PRO B 1 45 ? -5.622 9.535 55.768 1.00 12.12 44 PRO B O 1
ATOM 1464 N N . VAL B 1 46 ? -6.329 9.802 57.879 1.00 11.29 45 VAL B N 1
ATOM 1465 C CA . VAL B 1 46 ? -5.740 11.119 58.023 1.00 11.20 45 VAL B CA 1
ATOM 1466 C C . VAL B 1 46 ? -4.206 11.031 58.011 1.00 9.73 45 VAL B C 1
ATOM 1467 O O . VAL B 1 46 ? -3.557 11.882 57.407 1.00 10.19 45 VAL B O 1
ATOM 1471 N N . GLU B 1 47 ? -3.653 10.032 58.671 1.00 9.16 46 GLU B N 1
ATOM 1472 C CA . GLU B 1 47 ? -2.205 9.840 58.640 1.00 8.37 46 GLU B CA 1
ATOM 1473 C C . GLU B 1 47 ? -1.732 9.470 57.242 1.00 8.70 46 GLU B C 1
ATOM 1474 O O . GLU B 1 47 ? -0.659 9.899 56.823 1.00 9.64 46 GLU B O 1
ATOM 1480 N N . ILE B 1 48 ? -2.488 8.662 56.528 1.00 8.37 47 ILE B N 1
ATOM 1481 C CA . ILE B 1 48 ? -2.183 8.338 55.131 1.00 9.20 47 ILE B CA 1
ATOM 1482 C C . ILE B 1 48 ? -2.110 9.623 54.338 1.00 9.12 47 ILE B C 1
ATOM 1483 O O . ILE B 1 48 ? -1.233 9.848 53.520 1.00 10.73 47 ILE B O 1
ATOM 1488 N N . ASP B 1 49 ? -3.107 10.486 54.511 1.00 10.46 48 ASP B N 1
ATOM 1489 C CA . ASP B 1 49 ? -3.165 11.736 53.757 1.00 12.16 48 ASP B CA 1
ATOM 1490 C C . ASP B 1 49 ? -1.925 12.554 54.035 1.00 11.69 48 ASP B C 1
ATOM 1491 O O . ASP B 1 49 ? -1.476 13.221 53.105 1.00 13.50 48 ASP B O 1
ATOM 1500 N N . MET B 1 50 ? -1.402 12.562 55.242 1.00 10.94 49 MET B N 1
ATOM 1501 C CA . MET B 1 50 ? -0.197 13.313 55.537 1.00 11.76 49 MET B CA 1
ATOM 1502 C C . MET B 1 50 ? 0.976 12.681 54.798 1.00 10.64 49 MET B C 1
ATOM 1503 O O . MET B 1 50 ? 1.808 13.396 54.213 1.00 12.86 49 MET B O 1
ATOM 1508 N N . ILE B 1 51 ? 1.095 11.371 54.768 1.00 10.25 50 ILE B N 1
ATOM 1509 C CA . ILE B 1 51 ? 2.185 10.723 54.055 1.00 10.26 50 ILE B CA 1
ATOM 1510 C C . ILE B 1 51 ? 2.178 11.010 52.577 1.00 10.22 50 ILE B C 1
ATOM 1511 O O . ILE B 1 51 ? 3.212 11.241 51.974 1.00 10.40 50 ILE B O 1
ATOM 1516 N N . VAL B 1 52 ? 0.975 11.034 51.949 1.00 9.59 51 VAL B N 1
ATOM 1517 C CA . VAL B 1 52 ? 0.936 11.151 50.494 1.00 9.83 51 VAL B CA 1
ATOM 1518 C C . VAL B 1 52 ? 0.531 12.553 50.014 1.00 9.75 51 VAL B C 1
ATOM 1519 O O . VAL B 1 52 ? 0.432 12.749 48.779 1.00 12.34 51 VAL B O 1
ATOM 1523 N N . GLY B 1 53 ? 0.337 13.508 50.890 1.00 11.14 52 GLY B N 1
ATOM 1524 C CA . GLY B 1 53 ? -0.196 14.807 50.493 1.00 12.54 52 GLY B CA 1
ATOM 1525 C C . GLY B 1 53 ? 0.790 15.652 49.727 1.00 13.17 52 GLY B C 1
ATOM 1526 O O . GLY B 1 53 ? 1.971 15.375 49.573 1.00 13.56 52 GLY B O 1
ATOM 1527 N N . LYS B 1 54 ? 0.285 16.759 49.212 1.00 15.61 53 LYS B N 1
ATOM 1528 C CA . LYS B 1 54 ? 1.068 17.670 48.385 1.00 17.37 53 LYS B CA 1
ATOM 1529 C C . LYS B 1 54 ? 2.106 18.409 49.185 1.00 16.50 53 LYS B C 1
ATOM 1530 O O . LYS B 1 54 ? 3.179 18.744 48.690 1.00 18.21 53 LYS B O 1
ATOM 1536 N N . ASP B 1 55 ? 1.800 18.644 50.458 1.00 15.24 54 ASP B N 1
ATOM 1537 C CA . ASP B 1 55 ? 2.734 19.401 51.313 1.00 14.68 54 ASP B CA 1
ATOM 1538 C C . ASP B 1 55 ? 3.868 18.461 51.731 1.00 14.37 54 ASP B C 1
ATOM 1539 O O . ASP B 1 55 ? 3.653 17.513 52.514 1.00 13.53 54 ASP B O 1
ATOM 1544 N N . ARG B 1 56 ? 5.073 18.682 51.192 1.00 15.03 55 ARG B N 1
ATOM 1545 C CA . ARG B 1 56 ? 6.216 17.833 51.494 1.00 13.58 55 ARG B CA 1
ATOM 1546 C C . ARG B 1 56 ? 7.182 18.469 52.496 1.00 13.65 55 ARG B C 1
ATOM 1547 O O . ARG B 1 56 ? 8.339 18.038 52.615 1.00 15.79 55 ARG B O 1
ATOM 1555 N N . GLU B 1 57 ? 6.761 19.506 53.222 1.00 14.25 56 GLU B N 1
ATOM 1556 C CA . GLU B 1 57 ? 7.669 20.245 54.132 1.00 14.80 56 GLU B CA 1
ATOM 1557 C C . GLU B 1 57 ? 7.231 20.342 55.561 1.00 15.21 56 GLU B C 1
ATOM 1558 O O . GLU B 1 57 ? 8.017 20.277 56.454 1.00 16.71 56 GLU B O 1
ATOM 1564 N N . GLY B 1 58 ? 5.940 20.440 55.775 1.00 14.62 57 GLY B N 1
ATOM 1565 C CA . GLY B 1 58 ? 5.438 20.596 57.131 1.00 16.02 57 GLY B CA 1
ATOM 1566 C C . GLY B 1 58 ? 5.889 19.469 58.044 1.00 14.77 57 GLY B C 1
ATOM 1567 O O . GLY B 1 58 ? 6.214 19.733 59.215 1.00 15.69 57 GLY B O 1
ATOM 1568 N N . PHE B 1 59 ? 5.925 18.223 57.544 1.00 14.33 58 PHE B N 1
ATOM 1569 C CA . PHE B 1 59 ? 6.250 17.088 58.399 1.00 13.35 58 PHE B CA 1
ATOM 1570 C C . PHE B 1 59 ? 7.724 17.100 58.791 1.00 13.56 58 PHE B C 1
ATOM 1571 O O . PHE B 1 59 ? 8.018 16.370 59.718 1.00 17.06 58 PHE B O 1
ATOM 1579 N N . PHE B 1 60 ? 8.616 17.841 58.162 1.00 14.70 59 PHE B N 1
ATOM 1580 C CA . PHE B 1 60 ? 9.969 17.989 58.690 1.00 16.52 59 PHE B CA 1
ATOM 1581 C C . PHE B 1 60 ? 9.984 18.822 59.958 1.00 16.79 59 PHE B C 1
ATOM 1582 O O . PHE B 1 60 ? 10.640 18.455 60.933 1.00 19.79 59 PHE B O 1
ATOM 1590 N N . THR B 1 61 ? 9.286 19.961 59.929 1.00 17.60 60 THR B N 1
ATOM 1591 C CA . THR B 1 61 ? 9.238 20.801 61.100 1.00 20.65 60 THR B CA 1
ATOM 1592 C C . THR B 1 61 ? 8.332 20.204 62.175 1.00 20.85 60 THR B C 1
ATOM 1593 O O . THR B 1 61 ? 8.658 20.330 63.354 1.00 27.31 60 THR B O 1
ATOM 1597 N N . ASN B 1 62 ? 7.203 19.603 61.779 1.00 18.49 61 ASN B N 1
ATOM 1598 C CA . ASN B 1 62 ? 6.121 19.163 62.646 1.00 20.75 61 ASN B CA 1
ATOM 1599 C C . ASN B 1 62 ? 6.135 17.693 63.076 1.00 21.20 61 ASN B C 1
ATOM 1600 O O . ASN B 1 62 ? 5.454 17.335 64.030 1.00 25.26 61 ASN B O 1
ATOM 1605 N N . GLY B 1 63 ? 6.855 16.899 62.322 1.00 17.71 62 GLY B N 1
ATOM 1606 C CA . GLY B 1 63 ? 6.762 15.456 62.441 1.00 15.67 62 GLY B CA 1
ATOM 1607 C C . GLY B 1 63 ? 5.442 14.980 61.896 1.00 14.54 62 GLY B C 1
ATOM 1608 O O . GLY B 1 63 ? 4.719 15.750 61.251 1.00 15.04 62 GLY B O 1
ATOM 1609 N N . LEU B 1 64 ? 5.132 13.741 62.162 1.00 14.56 63 LEU B N 1
ATOM 1610 C CA . LEU B 1 64 ? 3.829 13.204 61.751 1.00 13.13 63 LEU B CA 1
ATOM 1611 C C . LEU B 1 64 ? 3.539 12.104 62.784 1.00 12.88 63 LEU B C 1
ATOM 1612 O O . LEU B 1 64 ? 4.397 11.781 63.613 1.00 15.72 63 LEU B O 1
ATOM 1617 N N . THR B 1 65 ? 2.339 11.534 62.688 1.00 9.80 64 THR B N 1
ATOM 1618 C CA . THR B 1 65 ? 2.048 10.357 63.500 1.00 10.14 64 THR B CA 1
ATOM 1619 C C . THR B 1 65 ? 1.752 9.174 62.591 1.00 8.62 64 THR B C 1
ATOM 1620 O O . THR B 1 65 ? 1.213 9.343 61.481 1.00 9.58 64 THR B O 1
ATOM 1624 N N . LEU B 1 66 ? 1.998 7.999 63.132 1.00 8.73 65 LEU B N 1
ATOM 1625 C CA . LEU B 1 66 ? 1.568 6.729 62.581 1.00 8.87 65 LEU B CA 1
ATOM 1626 C C . LEU B 1 66 ? 0.937 5.934 63.737 1.00 9.36 65 LEU B C 1
ATOM 1627 O O . LEU B 1 66 ? 1.609 5.709 64.728 1.00 10.42 65 LEU B O 1
ATOM 1632 N N . GLY B 1 67 ? -0.330 5.596 63.545 1.00 10.03 66 GLY B N 1
ATOM 1633 C CA . GLY B 1 67 ? -1.011 4.925 64.656 1.00 11.63 66 GLY B CA 1
ATOM 1634 C C . GLY B 1 67 ? -1.008 5.769 65.957 1.00 10.21 66 GLY B C 1
ATOM 1635 O O . GLY B 1 67 ? -0.963 5.187 67.013 1.00 12.08 66 GLY B O 1
ATOM 1636 N N . ALA B 1 68 ? -1.005 7.077 65.833 1.00 10.10 67 ALA B N 1
ATOM 1637 C CA . ALA B 1 68 ? -0.986 8.043 66.903 1.00 11.55 67 ALA B CA 1
ATOM 1638 C C . ALA B 1 68 ? 0.418 8.182 67.514 1.00 11.59 67 ALA B C 1
ATOM 1639 O O . ALA B 1 68 ? 0.581 9.039 68.346 1.00 15.87 67 ALA B O 1
ATOM 1641 N N . LYS B 1 69 ? 1.406 7.463 67.030 1.00 10.50 68 LYS B N 1
ATOM 1642 C CA . LYS B 1 69 ? 2.761 7.509 67.562 1.00 10.99 68 LYS B CA 1
ATOM 1643 C C . LYS B 1 69 ? 3.509 8.610 66.865 1.00 11.29 68 LYS B C 1
ATOM 1644 O O . LYS B 1 69 ? 3.585 8.600 65.616 1.00 10.85 68 LYS B O 1
ATOM 1655 N N . LYS B 1 70 ? 4.143 9.516 67.596 1.00 13.02 69 LYS B N 1
ATOM 1656 C CA . LYS B 1 70 ? 4.870 10.626 67.034 1.00 13.65 69 LYS B CA 1
ATOM 1657 C C . LYS B 1 70 ? 6.146 10.105 66.379 1.00 11.38 69 LYS B C 1
ATOM 1658 O O . LYS B 1 70 ? 6.907 9.329 66.965 1.00 13.66 69 LYS B O 1
ATOM 1664 N N . CYS B 1 71 ? 6.370 10.618 65.180 1.00 12.05 70 CYS B N 1
ATOM 1665 C CA . CYS B 1 71 ? 7.513 10.306 64.381 1.00 10.69 70 CYS B CA 1
ATOM 1666 C C . CYS B 1 71 ? 8.092 11.562 63.745 1.00 11.42 70 CYS B C 1
ATOM 1667 O O . CYS B 1 71 ? 7.415 12.575 63.614 1.00 13.38 70 CYS B O 1
ATOM 1670 N N . SER B 1 72 ? 9.352 11.441 63.350 1.00 11.40 71 SER B N 1
ATOM 1671 C CA . SER B 1 72 ? 10.071 12.414 62.586 1.00 13.04 71 SER B CA 1
ATOM 1672 C C . SER B 1 72 ? 10.221 11.945 61.127 1.00 10.84 71 SER B C 1
ATOM 1673 O O . SER B 1 72 ? 10.414 10.763 60.905 1.00 11.20 71 SER B O 1
ATOM 1676 N N . VAL B 1 73 ? 10.218 12.873 60.192 1.00 12.34 72 VAL B N 1
ATOM 1677 C CA . VAL B 1 73 ? 10.583 12.568 58.801 1.00 10.70 72 VAL B CA 1
ATOM 1678 C C . VAL B 1 73 ? 12.063 12.874 58.626 1.00 10.17 72 VAL B C 1
ATOM 1679 O O . VAL B 1 73 ? 12.527 13.968 58.911 1.00 11.45 72 VAL B O 1
ATOM 1683 N N . ILE B 1 74 ? 12.805 11.855 58.197 1.00 8.39 73 ILE B N 1
ATOM 1684 C CA . ILE B 1 74 ? 14.272 11.935 58.034 1.00 9.79 73 ILE B CA 1
ATOM 1685 C C . ILE B 1 74 ? 14.568 12.326 56.607 1.00 10.30 73 ILE B C 1
ATOM 1686 O O . ILE B 1 74 ? 15.425 13.180 56.374 1.00 12.88 73 ILE B O 1
ATOM 1691 N N . ARG B 1 75 ? 13.889 11.743 55.624 1.00 8.72 74 ARG B N 1
ATOM 1692 C CA . ARG B 1 75 ? 14.115 12.021 54.201 1.00 8.81 74 ARG B CA 1
ATOM 1693 C C . ARG B 1 75 ? 12.816 11.787 53.485 1.00 8.38 74 ARG B C 1
ATOM 1694 O O . ARG B 1 75 ? 12.150 10.753 53.722 1.00 9.17 74 ARG B O 1
ATOM 1702 N N . ASP B 1 76 ? 12.442 12.651 52.559 1.00 9.06 75 ASP B N 1
ATOM 1703 C CA . ASP B 1 76 ? 11.291 12.473 51.722 1.00 8.40 75 ASP B CA 1
ATOM 1704 C C . ASP B 1 76 ? 11.656 12.328 50.246 1.00 7.76 75 ASP B C 1
ATOM 1705 O O . ASP B 1 76 ? 12.173 13.279 49.663 1.00 10.09 75 ASP B O 1
ATOM 1710 N N . SER B 1 77 ? 11.360 11.192 49.681 1.00 7.99 76 SER B N 1
ATOM 1711 C CA . SER B 1 77 ? 11.510 10.975 48.273 1.00 9.19 76 SER B CA 1
ATOM 1712 C C . SER B 1 77 ? 10.261 10.315 47.678 1.00 7.92 76 SER B C 1
ATOM 1713 O O . SER B 1 77 ? 10.341 9.630 46.672 1.00 9.25 76 SER B O 1
ATOM 1716 N N . LEU B 1 78 ? 9.100 10.505 48.339 1.00 7.75 77 LEU B N 1
ATOM 1717 C CA . LEU B 1 78 ? 7.930 9.721 47.959 1.00 8.17 77 LEU B CA 1
ATOM 1718 C C . LEU B 1 78 ? 7.468 10.008 46.540 1.00 8.21 77 LEU B C 1
ATOM 1719 O O . LEU B 1 78 ? 6.858 9.137 45.901 1.00 9.52 77 LEU B O 1
ATOM 1724 N N . TYR B 1 79 ? 7.690 11.244 46.080 1.00 9.02 78 TYR B N 1
ATOM 1725 C CA . TYR B 1 79 ? 7.288 11.644 44.738 1.00 9.68 78 TYR B CA 1
ATOM 1726 C C . TYR B 1 79 ? 8.521 11.910 43.906 1.00 11.71 78 TYR B C 1
ATOM 1727 O O . TYR B 1 79 ? 8.442 12.612 42.884 1.00 14.84 78 TYR B O 1
ATOM 1736 N N . VAL B 1 80 ? 9.658 11.355 44.272 1.00 11.22 79 VAL B N 1
ATOM 1737 C CA . VAL B 1 80 ? 10.837 11.345 43.392 1.00 11.59 79 VAL B CA 1
ATOM 1738 C C . VAL B 1 80 ? 10.772 10.099 42.546 1.00 11.78 79 VAL B C 1
ATOM 1739 O O . VAL B 1 80 ? 10.911 8.961 43.013 1.00 10.20 79 VAL B O 1
ATOM 1743 N N . ASP B 1 81 ? 10.531 10.258 41.261 1.00 17.71 80 ASP B N 1
ATOM 1744 C CA . ASP B 1 81 ? 10.342 9.135 40.343 1.00 19.69 80 ASP B CA 1
ATOM 1745 C C . ASP B 1 81 ? 11.656 8.335 40.344 1.00 15.70 80 ASP B C 1
ATOM 1746 O O . ASP B 1 81 ? 12.774 8.856 40.413 1.00 19.67 80 ASP B O 1
ATOM 1751 N N . GLY B 1 82 ? 11.518 7.018 40.347 1.00 15.78 81 GLY B N 1
ATOM 1752 C CA . GLY B 1 82 ? 12.660 6.144 40.480 1.00 15.07 81 GLY B CA 1
ATOM 1753 C C . GLY B 1 82 ? 13.080 5.852 41.878 1.00 13.15 81 GLY B C 1
ATOM 1754 O O . GLY B 1 82 ? 13.994 5.036 42.075 1.00 14.41 81 GLY B O 1
ATOM 1755 N N . ASP B 1 83 ? 12.383 6.438 42.837 1.00 11.45 82 ASP B N 1
ATOM 1756 C CA . ASP B 1 83 ? 12.708 6.218 44.246 1.00 9.88 82 ASP B CA 1
ATOM 1757 C C . ASP B 1 83 ? 11.427 5.869 44.985 1.00 8.34 82 ASP B C 1
ATOM 1758 O O . ASP B 1 83 ? 11.188 4.716 45.324 1.00 9.54 82 ASP B O 1
ATOM 1763 N N . CYS B 1 84 ? 10.591 6.864 45.190 1.00 8.48 83 CYS B N 1
ATOM 1764 C CA . CYS B 1 84 ? 9.274 6.700 45.773 1.00 8.16 83 CYS B CA 1
ATOM 1765 C C . CYS B 1 84 ? 9.297 6.140 47.190 1.00 7.53 83 CYS B C 1
ATOM 1766 O O . CYS B 1 84 ? 8.487 5.324 47.568 1.00 9.23 83 CYS B O 1
ATOM 1769 N N . THR B 1 85 ? 10.252 6.588 47.977 1.00 6.79 84 THR B N 1
ATOM 1770 C CA . THR B 1 85 ? 10.368 6.201 49.379 1.00 7.44 84 THR B CA 1
ATOM 1771 C C . THR B 1 85 ? 10.382 7.389 50.304 1.00 6.58 84 THR B C 1
ATOM 1772 O O . THR B 1 85 ? 10.701 8.512 49.908 1.00 8.48 84 THR B O 1
ATOM 1776 N N . MET B 1 8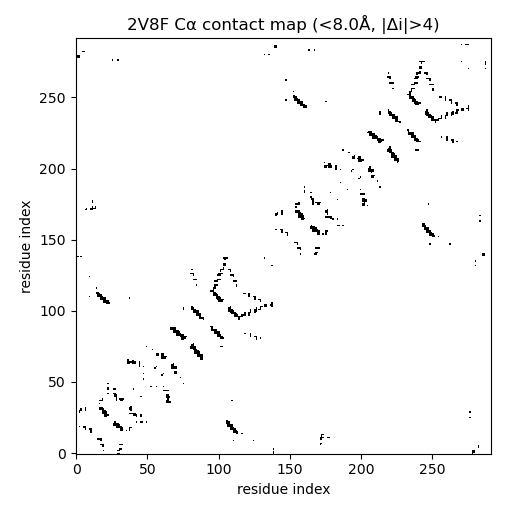6 ? 10.115 7.138 51.576 1.00 7.16 85 MET B N 1
ATOM 1777 C CA . MET B 1 86 ? 10.403 8.032 52.664 1.00 7.84 85 MET B CA 1
ATOM 1778 C C . MET B 1 86 ? 11.055 7.306 53.814 1.00 7.25 85 MET B C 1
ATOM 1779 O O . MET B 1 86 ? 10.772 6.124 54.049 1.00 9.21 85 MET B O 1
ATOM 1784 N N . ASP B 1 87 ? 11.888 8.007 54.539 1.00 7.92 86 ASP B N 1
ATOM 1785 C CA . ASP B 1 87 ? 12.547 7.534 55.741 1.00 8.13 86 ASP B CA 1
ATOM 1786 C C . ASP B 1 87 ? 11.994 8.291 56.923 1.00 7.32 86 ASP B C 1
ATOM 1787 O O . ASP B 1 87 ? 12.027 9.539 56.878 1.00 8.19 86 ASP B O 1
ATOM 1792 N N . ILE B 1 88 ? 11.528 7.599 57.924 1.00 8.01 87 ILE B N 1
ATOM 1793 C CA . ILE B 1 88 ? 10.844 8.104 59.101 1.00 8.08 87 ILE B CA 1
ATOM 1794 C C . ILE B 1 88 ? 11.470 7.448 60.309 1.00 8.24 87 ILE B C 1
ATOM 1795 O O . ILE B 1 88 ? 12.109 6.409 60.239 1.00 8.20 87 ILE B O 1
ATOM 1800 N N . ARG B 1 89 ? 11.336 8.084 61.484 1.00 9.67 88 ARG B N 1
ATOM 1801 C CA . ARG B 1 89 ? 11.862 7.529 62.729 1.00 9.27 88 ARG B CA 1
ATOM 1802 C C . ARG B 1 89 ? 10.918 7.857 63.838 1.00 10.50 88 ARG B C 1
ATOM 1803 O O . ARG B 1 89 ? 10.425 8.959 63.929 1.00 10.82 88 ARG B O 1
ATOM 1811 N N . THR B 1 90 ? 10.644 6.905 64.749 1.00 10.34 89 THR B N 1
ATOM 1812 C CA . THR B 1 90 ? 9.816 7.242 65.896 1.00 11.48 89 THR B CA 1
ATOM 1813 C C . THR B 1 90 ? 10.585 8.229 66.767 1.00 12.28 89 THR B C 1
ATOM 1814 O O . THR B 1 90 ? 11.821 8.361 66.758 1.00 13.17 89 THR B O 1
ATOM 1818 N N . LYS B 1 91 ? 9.823 8.986 67.543 1.00 14.02 90 LYS B N 1
ATOM 1819 C CA . LYS B 1 91 ? 10.425 9.896 68.500 1.00 15.34 90 LYS B CA 1
ATOM 1820 C C . LYS B 1 91 ? 10.515 9.308 69.889 1.00 14.61 90 LYS B C 1
ATOM 1821 O O . LYS B 1 91 ? 9.568 8.671 70.316 1.00 18.99 90 LYS B O 1
ATOM 1827 N N . SER B 1 92 ? 11.607 9.467 70.612 1.00 17.48 91 SER B N 1
ATOM 1828 C CA . SER B 1 92 ? 11.706 8.978 71.982 1.00 17.41 91 SER B CA 1
ATOM 1829 C C . SER B 1 92 ? 11.158 10.009 72.955 1.00 19.82 91 SER B C 1
ATOM 1830 O O . SER B 1 92 ? 11.458 11.201 72.862 1.00 21.94 91 SER B O 1
ATOM 1833 N N . GLN B 1 93 ? 10.382 9.557 73.899 1.00 21.24 92 GLN B N 1
ATOM 1834 C CA . GLN B 1 93 ? 9.859 10.496 74.875 1.00 24.86 92 GLN B CA 1
ATOM 1835 C C . GLN B 1 93 ? 10.783 10.600 76.083 1.00 24.46 92 GLN B C 1
ATOM 1836 O O . GLN B 1 93 ? 10.794 11.683 76.668 1.00 26.99 92 GLN B O 1
ATOM 1842 N N . GLY B 1 94 ? 11.569 9.596 76.446 1.00 21.38 93 GLY B N 1
ATOM 1843 C CA . GLY B 1 94 ? 12.442 9.724 77.605 1.00 20.11 93 GLY B CA 1
ATOM 1844 C C . GLY B 1 94 ? 13.759 8.985 77.467 1.00 19.47 93 GLY B C 1
ATOM 1845 O O . GLY B 1 94 ? 14.485 8.707 78.441 1.00 22.88 93 GLY B O 1
ATOM 1846 N N . GLY B 1 95 ? 14.149 8.646 76.257 1.00 18.93 94 GLY B N 1
ATOM 1847 C CA . GLY B 1 95 ? 15.399 7.962 75.959 1.00 18.72 94 GLY B CA 1
ATOM 1848 C C . GLY B 1 95 ? 15.180 6.498 75.639 1.00 16.81 94 GLY B C 1
ATOM 1849 O O . GLY B 1 95 ? 16.163 5.820 75.345 1.00 19.39 94 GLY B O 1
ATOM 1850 N N . GLU B 1 96 ? 13.950 6.007 75.673 1.00 18.65 95 GLU B N 1
ATOM 1851 C CA . GLU B 1 96 ? 13.707 4.646 75.195 1.00 18.01 95 GLU B CA 1
ATOM 1852 C C . GLU B 1 96 ? 14.027 4.605 73.708 1.00 19.32 95 GLU B C 1
ATOM 1853 O O . GLU B 1 96 ? 14.037 5.617 72.995 1.00 17.30 95 GLU B O 1
ATOM 1859 N N . PRO B 1 97 ? 14.340 3.410 73.221 1.00 20.26 96 PRO B N 1
ATOM 1860 C CA . PRO B 1 97 ? 14.792 3.327 71.832 1.00 20.62 96 PRO B CA 1
ATOM 1861 C C . PRO B 1 97 ? 13.762 3.850 70.843 1.00 19.33 96 PRO B C 1
ATOM 1862 O O . PRO B 1 97 ? 12.525 3.771 70.971 1.00 20.61 96 PRO B O 1
ATOM 1866 N N . THR B 1 98 ? 14.337 4.371 69.762 1.00 16.12 97 THR B N 1
ATOM 1867 C CA . THR B 1 98 ? 13.543 4.718 68.613 1.00 14.04 97 THR B CA 1
ATOM 1868 C C . THR B 1 98 ? 13.750 3.656 67.537 1.00 10.88 97 THR B C 1
ATOM 1869 O O . THR B 1 98 ? 14.679 2.829 67.602 1.00 14.50 97 THR B O 1
ATOM 1873 N N . TYR B 1 99 ? 12.832 3.704 66.564 1.00 11.29 98 TYR B N 1
ATOM 1874 C CA . TYR B 1 99 ? 12.843 2.724 65.482 1.00 11.72 98 TYR B CA 1
ATOM 1875 C C . TYR B 1 99 ? 12.745 3.416 64.152 1.00 10.47 98 TYR B C 1
ATOM 1876 O O . TYR B 1 99 ? 11.952 4.356 64.021 1.00 10.50 98 TYR B O 1
ATOM 1885 N N . ASN B 1 100 ? 13.445 2.941 63.159 1.00 10.35 99 ASN B N 1
ATOM 1886 C CA . ASN B 1 100 ? 13.362 3.476 61.824 1.00 8.59 99 ASN B CA 1
ATOM 1887 C C . ASN B 1 100 ? 12.148 2.866 61.124 1.00 7.83 99 ASN B C 1
ATOM 1888 O O . ASN B 1 100 ? 11.816 1.693 61.301 1.00 9.26 99 ASN B O 1
ATOM 1893 N N . VAL B 1 101 ? 11.512 3.681 60.290 1.00 7.61 100 VAL B N 1
ATOM 1894 C CA . VAL B 1 101 ? 10.396 3.312 59.435 1.00 6.76 100 VAL B CA 1
ATOM 1895 C C . VAL B 1 101 ? 10.708 3.681 58.003 1.00 6.58 100 VAL B C 1
ATOM 1896 O O . VAL B 1 101 ? 11.215 4.790 57.765 1.00 8.35 100 VAL B O 1
ATOM 1900 N N . ALA B 1 102 ? 10.450 2.824 57.060 1.00 6.45 101 ALA B N 1
ATOM 1901 C CA . ALA B 1 102 ? 10.560 3.143 55.639 1.00 6.50 101 ALA B CA 1
ATOM 1902 C C . ALA B 1 102 ? 9.192 2.935 55.013 1.00 6.08 101 ALA B C 1
ATOM 1903 O O . ALA B 1 102 ? 8.452 2.026 55.348 1.00 7.26 101 ALA B O 1
ATOM 1905 N N . VAL B 1 103 ? 8.921 3.824 54.074 1.00 5.93 102 VAL B N 1
ATOM 1906 C CA . VAL B 1 103 ? 7.714 3.789 53.275 1.00 5.49 102 VAL B CA 1
ATOM 1907 C C . VAL B 1 103 ? 8.047 3.738 51.797 1.00 6.34 102 VAL B C 1
ATOM 1908 O O . VAL B 1 103 ? 8.951 4.480 51.367 1.00 8.44 102 VAL B O 1
ATOM 1912 N N . GLY B 1 104 ? 7.424 2.869 51.024 1.00 5.77 103 GLY B N 1
ATOM 1913 C CA . GLY B 1 104 ? 7.524 2.836 49.613 1.00 5.84 103 GLY B CA 1
ATOM 1914 C C . GLY B 1 104 ? 6.180 3.035 48.971 1.00 5.84 103 GLY B C 1
ATOM 1915 O O . GLY B 1 104 ? 5.223 2.423 49.414 1.00 8.26 103 GLY B O 1
ATOM 1916 N N . ARG B 1 105 ? 6.113 3.796 47.895 1.00 6.89 104 ARG B N 1
ATOM 1917 C CA . ARG B 1 105 ? 4.860 4.105 47.264 1.00 6.94 104 ARG B CA 1
ATOM 1918 C C . ARG B 1 105 ? 4.792 3.508 45.868 1.00 7.73 104 ARG B C 1
ATOM 1919 O O . ARG B 1 105 ? 5.553 3.877 44.972 1.00 9.14 104 ARG B O 1
ATOM 1927 N N . ALA B 1 106 ? 3.845 2.558 45.688 1.00 8.01 105 ALA B N 1
ATOM 1928 C CA . ALA B 1 106 ? 3.526 2.040 44.387 1.00 8.63 105 ALA B CA 1
ATOM 1929 C C . ALA B 1 106 ? 2.375 2.848 43.807 1.00 8.45 105 ALA B C 1
ATOM 1930 O O . ALA B 1 106 ? 2.127 3.947 44.304 1.00 10.84 105 ALA B O 1
ATOM 1932 N N . GLY B 1 107 ? 1.684 2.351 42.805 1.00 9.79 106 GLY B N 1
ATOM 1933 C CA . GLY B 1 107 ? 0.600 3.142 42.239 1.00 11.92 106 GLY B CA 1
ATOM 1934 C C . GLY B 1 107 ? -0.652 3.243 43.062 1.00 10.55 106 GLY B C 1
ATOM 1935 O O . GLY B 1 107 ? -1.355 4.219 42.998 1.00 13.55 106 GLY B O 1
ATOM 1936 N N . ARG B 1 108 ? -0.943 2.178 43.800 1.00 11.66 107 ARG B N 1
ATOM 1937 C CA . ARG B 1 108 ? -2.179 2.079 44.558 1.00 13.19 107 ARG B CA 1
ATOM 1938 C C . ARG B 1 108 ? -1.949 1.890 46.046 1.00 11.79 107 ARG B C 1
ATOM 1939 O O . ARG B 1 108 ? -2.843 2.120 46.852 1.00 12.52 107 ARG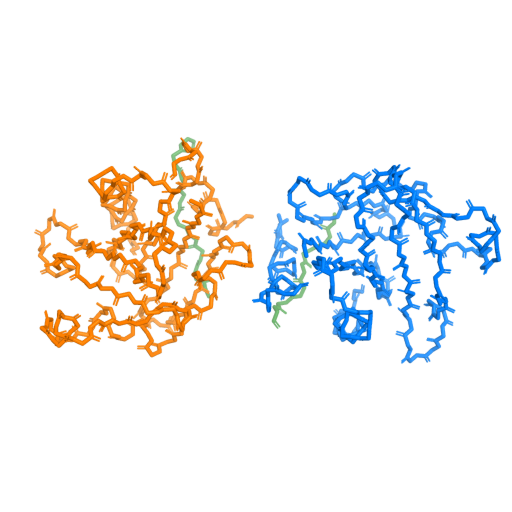 B O 1
ATOM 1947 N N . VAL B 1 109 ? -0.761 1.430 46.422 1.00 9.75 108 VAL B N 1
ATOM 1948 C CA . VAL B 1 109 ? -0.514 1.064 47.803 1.00 9.93 108 VAL B CA 1
ATOM 1949 C C . VAL B 1 109 ? 0.840 1.589 48.267 1.00 7.67 108 VAL B C 1
ATOM 1950 O O . VAL B 1 109 ? 1.751 1.880 47.468 1.00 9.35 108 VAL B O 1
ATOM 1957 N N . LEU B 1 110 ? 0.903 1.710 49.587 1.00 7.41 109 LEU B N 1
ATOM 1958 C CA . LEU B 1 110 ? 2.094 2.029 50.339 1.00 7.26 109 LEU B CA 1
ATOM 1959 C C . LEU B 1 110 ? 2.558 0.782 51.069 1.00 6.60 109 LEU B C 1
ATOM 1960 O O . LEU B 1 110 ? 1.783 0.033 51.617 1.00 8.95 109 LEU B O 1
ATOM 1965 N N . VAL B 1 111 ? 3.859 0.607 51.101 1.00 6.71 110 VAL B N 1
ATOM 1966 C CA . VAL B 1 111 ? 4.581 -0.398 51.850 1.00 6.59 110 VAL B CA 1
ATOM 1967 C C . VAL B 1 111 ? 5.220 0.248 53.046 1.00 6.22 110 VAL B C 1
ATOM 1968 O O . VAL B 1 111 ? 5.957 1.222 52.891 1.00 7.77 110 VAL B O 1
ATOM 1972 N N . PHE B 1 112 ? 4.915 -0.220 54.255 1.00 5.79 111 PHE B N 1
ATOM 1973 C CA . PHE B 1 112 ? 5.495 0.254 55.478 1.00 6.97 111 PHE B CA 1
ATOM 1974 C C . PHE B 1 112 ? 6.342 -0.845 56.137 1.00 5.97 111 PHE B C 1
ATOM 1975 O O . PHE B 1 112 ? 5.860 -1.965 56.271 1.00 7.26 111 PHE B O 1
ATOM 1983 N N . VAL B 1 113 ? 7.504 -0.490 56.624 1.00 6.25 112 VAL B N 1
ATOM 1984 C CA . VAL B 1 113 ? 8.329 -1.401 57.418 1.00 7.27 112 VAL B CA 1
ATOM 1985 C C . VAL B 1 113 ? 8.898 -0.636 58.587 1.00 7.54 112 VAL B C 1
ATOM 1986 O O . VAL B 1 113 ? 9.249 0.530 58.477 1.00 8.24 112 VAL B O 1
ATOM 1990 N N . MET B 1 114 ? 8.961 -1.300 59.754 1.00 8.24 113 MET B N 1
ATOM 1991 C CA . MET B 1 114 ? 9.587 -0.753 60.960 1.00 8.76 113 MET B CA 1
ATOM 1992 C C . MET B 1 114 ? 10.696 -1.685 61.394 1.00 8.78 113 MET B C 1
ATOM 1993 O O . MET B 1 114 ? 10.505 -2.874 61.631 1.00 10.26 113 MET B O 1
ATOM 1998 N N . GLY B 1 115 ? 11.908 -1.162 61.613 1.00 9.46 114 GLY B N 1
ATOM 1999 C CA . GLY B 1 115 ? 13.047 -1.930 62.071 1.00 10.47 114 GLY B CA 1
ATOM 2000 C C . GLY B 1 115 ? 12.946 -2.309 63.530 1.00 11.42 114 GLY B C 1
ATOM 2001 O O . GLY B 1 115 ? 12.331 -1.553 64.313 1.00 13.39 114 GLY B O 1
ATOM 2002 N N . LYS B 1 116 ? 13.601 -3.438 63.894 1.00 12.95 115 LYS B N 1
ATOM 2003 C CA . LYS B 1 116 ? 13.974 -3.732 65.266 1.00 14.61 115 LYS B CA 1
ATOM 2004 C C . LYS B 1 116 ? 14.919 -2.676 65.795 1.00 15.89 115 LYS B C 1
ATOM 2005 O O 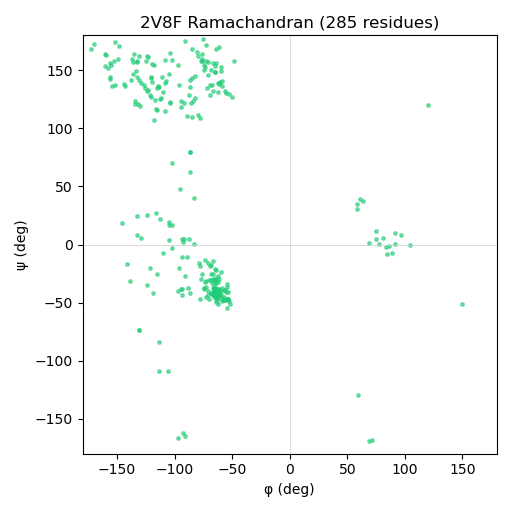. LYS B 1 116 ? 15.441 -1.834 65.066 1.00 17.12 115 LYS B O 1
ATOM 2011 N N . GLU B 1 117 ? 15.159 -2.733 67.108 1.00 20.90 116 GLU B N 1
ATOM 2012 C CA . GLU B 1 117 ? 16.123 -1.831 67.699 1.00 24.13 116 GLU B CA 1
ATOM 2013 C C . GLU B 1 117 ? 17.456 -1.982 66.996 1.00 24.51 116 GLU B C 1
ATOM 2014 O O . GLU B 1 117 ? 17.966 -3.092 66.737 1.00 26.06 116 GLU B O 1
ATOM 2020 N N . GLY B 1 118 ? 18.043 -0.834 66.632 1.00 23.96 117 GLY B N 1
ATOM 2021 C CA . GLY B 1 118 ? 19.416 -0.857 66.135 1.00 25.16 117 GLY B CA 1
ATOM 2022 C C . GLY B 1 118 ? 19.478 -1.063 64.650 1.00 23.82 117 GLY B C 1
ATOM 2023 O O . GLY B 1 118 ? 20.542 -0.934 64.067 1.00 27.35 117 GLY B O 1
ATOM 2024 N N . VAL B 1 119 ? 18.306 -1.333 64.057 1.00 18.82 118 VAL B N 1
ATOM 2025 C CA . VAL B 1 119 ? 18.343 -1.553 62.618 1.00 16.96 118 VAL B CA 1
ATOM 2026 C C . VAL B 1 119 ? 18.253 -0.233 61.871 1.00 16.41 118 VAL B C 1
ATOM 2027 O O . VAL B 1 119 ? 17.292 0.539 61.968 1.00 15.51 118 VAL B O 1
ATOM 2031 N N . HIS B 1 120 ? 19.260 0.010 61.068 1.00 15.85 119 HIS B N 1
ATOM 2032 C CA . HIS B 1 120 ? 19.399 1.278 60.387 1.00 16.08 119 HIS B CA 1
ATOM 2033 C C . HIS B 1 120 ? 18.404 1.445 59.252 1.00 14.00 119 HIS B C 1
ATOM 2034 O O . HIS B 1 120 ? 17.919 0.487 58.641 1.00 13.68 119 HIS B O 1
ATOM 2041 N N . GLY B 1 121 ? 18.183 2.716 58.909 1.00 13.08 120 GLY B N 1
ATOM 2042 C CA . GLY B 1 121 ? 17.228 3.015 57.855 1.00 13.48 120 GLY B CA 1
ATOM 2043 C C . GLY B 1 121 ? 17.583 2.568 56.472 1.00 12.38 120 GLY B C 1
ATOM 2044 O O . GLY B 1 121 ? 16.686 2.310 55.652 1.00 12.56 120 GLY B O 1
ATOM 2045 N N . GLY B 1 122 ? 18.869 2.492 56.131 1.00 14.14 121 GLY B N 1
ATOM 2046 C CA . GLY B 1 122 ? 19.252 2.158 54.778 1.00 15.73 121 GLY B CA 1
ATOM 2047 C C . GLY B 1 122 ? 18.720 0.845 54.274 1.00 13.40 121 GLY B C 1
ATOM 2048 O O . GLY B 1 122 ? 18.193 0.792 53.179 1.00 13.03 121 GLY B O 1
ATOM 2049 N N . GLY B 1 123 ? 18.813 -0.213 55.092 1.00 14.25 122 GLY B N 1
ATOM 2050 C CA . GLY B 1 123 ? 18.357 -1.511 54.645 1.00 13.92 122 GLY B CA 1
ATOM 2051 C C . GLY B 1 123 ? 16.835 -1.568 54.585 1.00 12.31 122 GLY B C 1
ATOM 2052 O O . GLY B 1 123 ? 16.266 -2.240 53.745 1.00 12.23 122 GLY B O 1
ATOM 2053 N N . LEU B 1 124 ? 16.215 -0.809 55.494 1.00 10.92 123 LEU B N 1
ATOM 2054 C CA . LEU B 1 124 ? 14.759 -0.721 55.468 1.00 9.62 123 LEU B CA 1
ATOM 2055 C C . LEU B 1 124 ? 14.300 -0.001 54.205 1.00 7.97 123 LEU B C 1
ATOM 2056 O O . LEU B 1 124 ? 13.267 -0.353 53.626 1.00 7.97 123 LEU B O 1
ATOM 2061 N N . ASN B 1 125 ? 14.990 1.052 53.836 1.00 8.50 124 ASN B N 1
ATOM 2062 C CA . ASN B 1 125 ? 14.665 1.768 52.616 1.00 8.11 124 ASN B CA 1
ATOM 2063 C C . ASN B 1 125 ? 14.774 0.863 51.408 1.00 8.18 124 ASN B C 1
ATOM 2064 O O . ASN B 1 125 ? 13.857 0.865 50.580 1.00 8.61 124 ASN B O 1
ATOM 2069 N N . LYS B 1 126 ? 15.827 0.054 51.356 1.00 9.15 125 LYS B N 1
ATOM 2070 C CA . LYS B 1 126 ? 15.957 -0.906 50.245 1.00 9.99 125 LYS B CA 1
ATOM 2071 C C . LYS B 1 126 ? 14.782 -1.880 50.205 1.00 9.07 125 LYS B C 1
ATOM 2072 O O . LYS B 1 126 ? 14.264 -2.187 49.142 1.00 9.97 125 LYS B O 1
ATOM 2078 N N . LYS B 1 127 ? 14.354 -2.316 51.372 1.00 8.90 126 LYS B N 1
ATOM 2079 C CA . LYS B 1 127 ? 13.232 -3.268 51.454 1.00 9.37 126 LYS B CA 1
ATOM 2080 C C . LYS B 1 127 ? 11.951 -2.629 50.912 1.00 7.78 126 LYS B C 1
ATOM 2081 O O . LYS B 1 127 ? 11.184 -3.199 50.127 1.00 9.42 126 LYS B O 1
ATOM 2087 N N . ALA B 1 128 ? 11.661 -1.412 51.399 1.00 7.76 127 ALA B N 1
ATOM 2088 C CA . ALA B 1 128 ? 10.447 -0.717 51.001 1.00 7.96 127 ALA B CA 1
ATOM 2089 C C . ALA B 1 128 ? 10.480 -0.355 49.520 1.00 6.85 127 ALA B C 1
ATOM 2090 O O . ALA B 1 128 ? 9.499 -0.495 48.785 1.00 8.28 127 ALA B O 1
ATOM 2092 N N . TYR B 1 129 ? 11.639 0.161 49.059 1.00 8.03 128 TYR B N 1
ATOM 2093 C CA . TYR B 1 129 ? 11.864 0.450 47.655 1.00 7.91 128 TYR B CA 1
ATOM 2094 C C . TYR B 1 129 ? 11.543 -0.780 46.803 1.00 8.51 128 TYR B C 1
ATOM 2095 O O . TYR B 1 129 ? 10.871 -0.686 45.804 1.00 9.61 128 TYR B O 1
ATOM 2104 N N . SER B 1 130 ? 12.140 -1.908 47.196 1.00 8.92 129 SER B N 1
ATOM 2105 C CA . SER B 1 130 ? 12.080 -3.146 46.411 1.00 9.79 129 SER B CA 1
ATOM 2106 C C . SER B 1 130 ? 10.665 -3.659 46.291 1.00 8.47 129 SER B C 1
ATOM 2107 O O . SER B 1 130 ? 10.225 -4.040 45.214 1.00 8.49 129 SER B O 1
ATOM 2112 N N . MET B 1 131 ? 9.952 -3.718 47.434 1.00 8.97 130 MET B N 1
ATOM 2113 C CA . MET B 1 131 ? 8.562 -4.190 47.348 1.00 8.17 130 MET B CA 1
ATOM 2114 C C . MET B 1 131 ? 7.691 -3.220 46.607 1.00 8.17 130 MET B C 1
ATOM 2115 O O . MET B 1 131 ? 6.796 -3.644 45.832 1.00 9.03 130 MET B O 1
ATOM 2124 N N . ALA B 1 132 ? 7.825 -1.927 46.823 1.00 8.04 131 ALA B N 1
ATOM 2125 C CA . ALA B 1 132 ? 7.014 -0.967 46.085 1.00 7.97 131 ALA B CA 1
ATOM 2126 C C . ALA B 1 132 ? 7.287 -1.050 44.585 1.00 7.31 131 ALA B C 1
ATOM 2127 O O . ALA B 1 132 ? 6.358 -0.991 43.795 1.00 8.70 131 ALA B O 1
ATOM 2129 N N . LYS B 1 133 ? 8.578 -1.256 44.204 1.00 8.68 132 LYS B N 1
ATOM 2130 C CA . LYS B 1 133 ? 8.907 -1.459 42.810 1.00 9.48 132 LYS B CA 1
ATOM 2131 C C . LYS B 1 133 ? 8.264 -2.717 42.233 1.00 8.65 132 LYS B C 1
ATOM 2132 O O . LYS B 1 133 ? 7.651 -2.703 41.136 1.00 10.29 132 LYS B O 1
ATOM 2138 N N . TYR B 1 134 ? 8.354 -3.835 42.967 1.00 8.77 133 TYR B N 1
ATOM 2139 C CA . TYR B 1 134 ? 7.667 -5.041 42.512 1.00 9.08 133 TYR B CA 1
ATOM 2140 C C . TYR B 1 134 ? 6.192 -4.828 42.260 1.00 8.57 133 TYR B C 1
ATOM 2141 O O . TYR B 1 134 ? 5.612 -5.246 41.267 1.00 9.91 133 TYR B O 1
ATOM 2150 N N . LEU B 1 135 ? 5.540 -4.189 43.249 1.00 9.43 134 LEU B N 1
ATOM 2151 C CA . LEU B 1 135 ? 4.096 -3.941 43.136 1.00 9.59 134 LEU B CA 1
ATOM 2152 C C . LEU B 1 135 ? 3.792 -3.020 41.958 1.00 9.82 134 LEU B C 1
ATOM 2153 O O . LEU B 1 135 ? 2.881 -3.245 41.216 1.00 10.65 134 LEU B O 1
ATOM 2158 N N . ARG B 1 136 ? 4.620 -1.959 41.850 1.00 10.02 135 ARG B N 1
ATOM 2159 C CA . ARG B 1 136 ? 4.443 -1.047 40.717 1.00 11.72 135 ARG B CA 1
ATOM 2160 C C . ARG B 1 136 ? 4.533 -1.770 39.386 1.00 10.10 135 ARG B C 1
ATOM 2161 O O . ARG B 1 136 ? 3.708 -1.581 38.477 1.00 12.10 135 ARG B O 1
ATOM 2176 N N . ASP B 1 137 ? 5.577 -2.600 39.257 1.00 9.91 136 ASP B N 1
ATOM 2177 C CA . ASP B 1 137 ? 5.793 -3.320 38.019 1.00 10.92 136 ASP B CA 1
ATOM 2178 C C . ASP B 1 137 ? 4.678 -4.322 37.739 1.00 12.72 136 ASP B C 1
ATOM 2179 O O . ASP B 1 137 ? 4.556 -4.724 36.586 1.00 13.63 136 ASP B O 1
ATOM 2184 N N . SER B 1 138 ? 3.956 -4.717 38.757 1.00 12.35 137 SER B N 1
ATOM 2185 C CA . SER B 1 138 ? 2.813 -5.626 38.688 1.00 13.20 137 SER B CA 1
ATOM 2186 C C . SER B 1 138 ? 1.465 -4.937 38.527 1.00 15.45 137 SER B C 1
ATOM 2187 O O . SER B 1 138 ? 0.441 -5.603 38.637 1.00 17.12 137 SER B O 1
ATOM 2190 N N . GLY B 1 139 ? 1.518 -3.621 38.367 1.00 14.15 138 GLY B N 1
ATOM 2191 C CA . GLY B 1 139 ? 0.274 -2.892 38.196 1.00 15.02 138 GLY B CA 1
ATOM 2192 C C . GLY B 1 139 ? -0.373 -2.356 39.441 1.00 15.34 138 GLY B C 1
ATOM 2193 O O . GLY B 1 139 ? -1.538 -1.918 39.362 1.00 18.20 138 GLY B O 1
ATOM 2194 N N . PHE B 1 140 ? 0.292 -2.387 40.574 1.00 13.16 139 PHE B N 1
ATOM 2195 C CA . PHE B 1 140 ? -0.243 -1.994 41.868 1.00 12.31 139 PHE B CA 1
ATOM 2196 C C . PHE B 1 140 ? 0.464 -0.751 42.413 1.00 11.99 139 PHE B C 1
ATOM 2197 O O . PHE B 1 140 ? 0.155 -0.406 43.546 1.00 14.04 139 PHE B O 1
ATOM 2206 N N . ILE C 2 1 ? -12.318 -26.274 56.349 1.00 30.74 1 ILE C N 1
ATOM 2207 C CA . ILE C 2 1 ? -12.925 -25.120 56.999 1.00 27.73 1 ILE C CA 1
ATOM 2208 C C . ILE C 2 1 ? -13.494 -24.143 55.957 1.00 27.83 1 ILE C C 1
ATOM 2209 O O . ILE C 2 1 ? -12.927 -23.866 54.916 1.00 30.87 1 ILE C O 1
ATOM 2214 N N . PRO C 2 2 ? -14.644 -23.597 56.301 1.00 27.83 2 PRO C N 1
ATOM 2215 C CA . PRO C 2 2 ? -15.359 -22.679 55.431 1.00 26.44 2 PRO C CA 1
ATOM 2216 C C . PRO C 2 2 ? -14.763 -21.279 55.385 1.00 24.31 2 PRO C C 1
ATOM 2217 O O . PRO C 2 2 ? -14.078 -20.902 56.294 1.00 24.70 2 PRO C O 1
ATOM 2221 N N . PRO C 2 3 ? -15.041 -20.529 54.323 1.00 27.19 3 PRO C N 1
ATOM 2222 C CA . PRO C 2 3 ? -14.563 -19.134 54.274 1.00 28.54 3 PRO C CA 1
ATOM 2223 C C . PRO C 2 3 ? -15.335 -18.252 55.256 1.00 24.83 3 PRO C C 1
ATOM 2224 O O . PRO C 2 3 ? -16.508 -18.462 55.500 1.00 26.17 3 PRO C O 1
ATOM 2228 N N . PRO C 2 4 ? -14.718 -17.247 55.870 1.00 25.09 4 PRO C N 1
ATOM 2229 C CA . PRO C 2 4 ? -15.434 -16.424 56.839 1.00 26.67 4 PRO C CA 1
ATOM 2230 C C . PRO C 2 4 ? -16.327 -15.352 56.237 1.00 29.23 4 PRO C C 1
ATOM 2231 O O . PRO C 2 4 ? -16.174 -14.958 55.097 1.00 31.59 4 PRO C O 1
ATOM 2235 N N . PRO C 2 5 ? -17.217 -14.886 57.099 1.00 30.75 5 PRO C N 1
ATOM 2236 C CA . PRO C 2 5 ? -18.033 -13.733 56.711 1.00 33.81 5 PRO C CA 1
ATOM 2237 C C . PRO C 2 5 ? -17.097 -12.525 56.711 1.00 36.12 5 PRO C C 1
ATOM 2238 O O . PRO C 2 5 ? -16.051 -12.480 57.362 1.00 35.42 5 PRO C O 1
ATOM 2242 N N . PRO C 2 6 ? -17.484 -11.504 55.960 1.00 40.09 6 PRO C N 1
ATOM 2243 C CA . PRO C 2 6 ? -16.667 -10.300 55.776 1.00 42.66 6 PRO C CA 1
ATOM 2244 C C . PRO C 2 6 ? -16.541 -9.581 57.103 1.00 43.44 6 PRO C C 1
ATOM 2245 O O . PRO C 2 6 ? -17.487 -9.675 57.901 1.00 44.82 6 PRO C O 1
ATOM 2249 N N . LEU C 2 7 ? -15.482 -8.871 57.466 0.50 42.48 7 LEU C N 1
ATOM 2250 C CA . LEU C 2 7 ? -15.533 -8.300 58.824 0.50 42.60 7 LEU C CA 1
ATOM 2251 C C . LEU C 2 7 ? -16.220 -6.942 58.873 0.50 45.58 7 LEU C C 1
ATOM 2252 O O . LEU C 2 7 ? -17.051 -6.674 59.754 0.50 47.77 7 LEU C O 1
ATOM 2257 N N . ILE C 2 13 ? -10.855 -4.145 49.370 0.50 27.59 13 ILE C N 1
ATOM 2258 C CA . ILE C 2 13 ? -9.408 -4.479 49.192 0.50 24.46 13 ILE C CA 1
ATOM 2259 C C . ILE C 2 13 ? -9.233 -5.391 47.986 0.50 22.25 13 ILE C C 1
ATOM 2260 O O . ILE C 2 13 ? -9.846 -6.464 47.942 0.50 24.06 13 ILE C O 1
ATOM 2265 N N . PRO C 2 14 ? -8.462 -4.923 47.020 1.00 19.38 14 PRO C N 1
ATOM 2266 C CA . PRO C 2 14 ? -8.328 -5.666 45.755 1.00 20.19 14 PRO C CA 1
ATOM 2267 C C . PRO C 2 14 ? -7.441 -6.891 45.941 1.00 17.09 14 PRO C C 1
ATOM 2268 O O . PRO C 2 14 ? -6.563 -6.872 46.793 1.00 18.87 14 PRO C O 1
ATOM 2272 N N . PRO C 2 15 ? -7.686 -7.936 45.158 1.00 17.17 15 PRO C N 1
ATOM 2273 C CA . PRO C 2 15 ? -6.787 -9.085 45.236 1.00 15.74 15 PRO C CA 1
ATOM 2274 C C . PRO C 2 15 ? -5.359 -8.694 44.873 1.00 13.82 15 PRO C C 1
ATOM 2275 O O . PRO C 2 15 ? -5.174 -7.902 43.946 1.00 15.90 15 PRO C O 1
ATOM 2279 N N . PRO C 2 16 ? -4.365 -9.209 45.566 1.00 14.82 16 PRO C N 1
ATOM 2280 C CA . PRO C 2 16 ? -2.978 -8.821 45.249 1.00 14.75 16 PRO C CA 1
ATOM 2281 C C . PRO C 2 16 ? -2.515 -9.518 43.989 1.00 14.06 16 PRO C C 1
ATOM 2282 O O . PRO C 2 16 ? -3.058 -10.537 43.532 1.00 16.14 16 PRO C O 1
ATOM 2286 N N . PRO C 2 17 ? -1.439 -9.002 43.446 1.00 13.74 17 PRO C N 1
ATOM 2287 C CA . PRO C 2 17 ? -0.785 -9.634 42.326 1.00 13.51 17 PRO C CA 1
ATOM 2288 C C . PRO C 2 17 ? -0.002 -10.846 42.839 1.00 11.85 17 PRO C C 1
ATOM 2289 O O . PRO C 2 17 ? 0.307 -10.978 44.040 1.00 13.18 17 PRO C O 1
ATOM 2293 N N . PRO C 2 18 ? 0.308 -11.754 41.932 1.00 10.54 18 PRO C N 1
ATOM 2294 C CA . PRO C 2 18 ? 1.039 -12.963 42.364 1.00 11.19 18 PRO C CA 1
ATOM 2295 C C . PRO C 2 18 ? 2.444 -12.628 42.879 1.00 10.49 18 PRO C C 1
ATOM 2296 O O . PRO C 2 18 ? 3.119 -11.749 42.391 1.00 11.91 18 PRO C O 1
ATOM 2300 N N . LEU C 2 19 ? 2.883 -13.427 43.823 1.00 13.56 19 LEU C N 1
ATOM 2301 C CA . LEU C 2 19 ? 4.285 -13.386 44.230 1.00 16.60 19 LEU C CA 1
ATOM 2302 C C . LEU C 2 19 ? 5.114 -14.258 43.310 1.00 14.86 19 LEU C C 1
ATOM 2303 O O . LEU C 2 19 ? 4.603 -15.029 42.510 1.00 15.86 19 LEU C O 1
ATOM 2308 N N . PRO C 2 20 ? 6.439 -14.172 43.357 1.00 15.76 20 PRO C N 1
ATOM 2309 C CA . PRO C 2 20 ? 7.298 -15.029 42.525 1.00 17.84 20 PRO C CA 1
ATOM 2310 C C . PRO C 2 20 ? 7.106 -16.503 42.794 1.00 18.89 20 PRO C C 1
ATOM 2311 O O . PRO C 2 20 ? 6.823 -16.921 43.909 1.00 20.19 20 PRO C O 1
ATOM 2315 N N . GLY C 2 21 ? 7.365 -17.376 41.804 1.00 21.94 21 GLY C N 1
ATOM 2316 C CA . GLY C 2 21 ? 7.417 -18.804 42.067 1.00 24.49 21 GLY C CA 1
ATOM 2317 C C . GLY C 2 21 ? 6.178 -19.568 41.664 1.00 28.83 21 GLY C C 1
ATOM 2318 O O . GLY C 2 21 ? 5.200 -19.010 41.173 1.00 29.03 21 GLY C O 1
#

Nearest PDB structures (foldseek):
  2v8f-assembly1_B  TM=1.005E+00  e=1.583E-28  Mus musculus
  2vk3-assembly1_A  TM=9.853E-01  e=2.565E-24  Rattus norvegicus
  1d1j-assembly1_B  TM=9.890E-01  e=5.303E-23  Homo sapiens
  8bji-assembly1_B  TM=9.730E-01  e=1.575E-19  Vibrio nigripulchritudo
  8rty-assembly1_P  TM=9.753E-01  e=2.557E-18  Homo sapiens

Sequence (292 aa):
AAGWQSYVDNLMCDGCQEAAIVGYCDAKYVWAATAGGVFQSITPVEIDMIVGKDREGFFTNGLTLGAKKCSVIRDSLYVDGDCTMDIRTKSQGGEPTYNVAVGRAGRVLVFVMGKEGVHGGGLNKKAYSMAKYLRDSGFAGWQSYVDNLMCDGCQEAAIVGYCDAKYVWAATAGGVFQSITPVEIDMIVGKDREGFFTNGLTLGAKKCSVIRDSLYVDGDCTMDIRTKSQGGEPTYNVAVGRAGRVLVFVMGKEGVHGGGLNKKAYSMAKYLRDSGFIPPPPPLIPPPPPLPG

Organism: Mus musculus (NCBI:txid10090)